Protein AF-A0A0S4XNT8-F1 (afdb_monomer)

Solvent-accessible surface area (backbone atoms only — not comparable to full-atom values): 10698 Å² total; per-residue (Å²): 135,83,84,87,85,89,61,72,74,62,52,56,54,52,54,50,51,50,54,54,50,51,53,53,50,50,53,52,51,53,55,51,55,56,56,61,64,73,70,76,68,80,82,77,82,66,73,77,45,73,42,77,29,40,36,32,40,35,33,87,90,45,80,51,76,37,48,25,38,48,33,36,41,93,71,34,41,34,40,37,33,39,55,99,90,38,78,78,38,40,38,40,40,43,92,66,34,37,36,43,76,90,47,79,67,34,42,30,50,61,45,27,41,72,66,69,38,74,86,48,62,56,58,44,71,58,21,56,79,65,74,43,72,50,82,93,43,54,61,61,44,79,54,99,58,43,35,36,28,60,47,72,56,88,55,101,82,51,97,57,48,43,36,45,35,41,35,46,81,84,27,35,41,40,38,28,67,75,68,54,33,38,40,37,38,31,83,121

Sequence (188 aa):
MGPFDLNGRNYNNFVLKIYLKEAKMIRRSISLLFFLFFISGCAIKDIKEQKSKFIVIKTPEIKFADMGFVSTFDDKLNIQIYSSGEAVLSIDIYKDKICTSTFKCMDKQSFNKKIFHQNYPADTLENIFLAKPIFGGTNITKTKDGFTQEIIFSNTYTMHNRISYTVSNDDIIFNHETNNILIKVQNR

pLDDT: mean 86.01, std 15.13, range [39.22, 98.5]

Structure (mmCIF, N/CA/C/O backbone):
data_AF-A0A0S4XNT8-F1
#
_entry.id   AF-A0A0S4XNT8-F1
#
loop_
_atom_site.group_PDB
_atom_site.id
_atom_site.type_symbol
_atom_site.label_atom_id
_atom_site.label_alt_id
_atom_site.label_comp_id
_atom_site.label_asym_id
_atom_site.label_entity_id
_atom_site.label_seq_id
_atom_site.pdbx_PDB_ins_code
_atom_site.Cartn_x
_atom_site.Cartn_y
_atom_site.Cartn_z
_atom_site.occupancy
_atom_site.B_iso_or_equiv
_atom_site.auth_seq_id
_atom_site.auth_comp_id
_atom_site.auth_asym_id
_atom_site.auth_atom_id
_atom_site.pdbx_PDB_model_num
ATOM 1 N N . MET A 1 1 ? -45.686 8.877 94.588 1.00 39.22 1 MET A N 1
ATOM 2 C CA . MET A 1 1 ? -46.210 8.979 93.207 1.00 39.22 1 MET A CA 1
ATOM 3 C C . MET A 1 1 ? -45.108 9.587 92.352 1.00 39.22 1 MET A C 1
ATOM 5 O O . MET A 1 1 ? -44.512 10.556 92.799 1.00 39.22 1 MET A O 1
ATOM 9 N N . GLY A 1 2 ? -44.740 8.909 91.263 1.00 48.25 2 GLY A N 1
ATOM 10 C CA . GLY A 1 2 ? -43.401 8.945 90.660 1.00 48.25 2 GLY A CA 1
ATOM 11 C C . GLY A 1 2 ? -43.018 10.197 89.858 1.00 48.25 2 GLY A C 1
ATOM 12 O O . GLY A 1 2 ? -43.849 11.081 89.646 1.00 48.25 2 GLY A O 1
ATOM 13 N N . PRO A 1 3 ? -41.748 10.268 89.415 1.00 49.78 3 PRO A N 1
ATOM 14 C CA . PRO A 1 3 ? -41.241 11.392 88.648 1.00 49.78 3 PRO A CA 1
ATOM 15 C C . PRO A 1 3 ? -41.754 11.333 87.204 1.00 49.78 3 PRO A C 1
ATOM 17 O O . PRO A 1 3 ? -41.793 10.275 86.578 1.00 49.78 3 PRO A O 1
ATOM 20 N N . PHE A 1 4 ? -42.153 12.494 86.689 1.00 47.31 4 PHE A N 1
ATOM 21 C CA . PHE A 1 4 ? -42.522 12.702 85.293 1.00 47.31 4 PHE A CA 1
ATOM 22 C C . PHE A 1 4 ? -41.283 12.553 84.397 1.00 47.31 4 PHE A C 1
ATOM 24 O O . PHE A 1 4 ? -40.374 13.380 84.443 1.00 47.31 4 PHE A O 1
ATOM 31 N N . ASP A 1 5 ? -41.268 11.510 83.567 1.00 50.81 5 ASP A N 1
ATOM 32 C CA . ASP A 1 5 ? -40.283 11.307 82.505 1.00 50.81 5 ASP A CA 1
ATOM 33 C C . ASP A 1 5 ? -40.731 12.049 81.231 1.00 50.81 5 ASP A C 1
ATOM 35 O O . ASP A 1 5 ? -41.682 11.659 80.547 1.00 50.81 5 ASP A O 1
ATOM 39 N N . LEU A 1 6 ? -40.060 13.164 80.932 1.00 53.19 6 LEU A N 1
ATOM 40 C CA . LEU A 1 6 ? -40.260 13.975 79.728 1.00 53.19 6 LEU A CA 1
ATOM 41 C C . LEU A 1 6 ? -38.992 14.015 78.859 1.00 53.19 6 LEU A C 1
ATOM 43 O O . LEU A 1 6 ? -38.637 15.082 78.366 1.00 53.19 6 LEU A O 1
ATOM 47 N N . ASN A 1 7 ? -38.295 12.888 78.646 1.00 55.28 7 ASN A N 1
ATOM 48 C CA . ASN A 1 7 ? -37.066 12.903 77.828 1.00 55.28 7 ASN A CA 1
ATOM 49 C C . ASN A 1 7 ? -37.037 11.954 76.610 1.00 55.28 7 ASN A C 1
ATOM 51 O O . ASN A 1 7 ? -36.249 12.159 75.687 1.00 55.28 7 ASN A O 1
ATOM 55 N N . GLY A 1 8 ? -37.940 10.972 76.512 1.00 50.47 8 GLY A N 1
ATOM 56 C CA . GLY A 1 8 ? -37.894 9.962 75.436 1.00 50.47 8 GLY A CA 1
ATOM 57 C C . GLY A 1 8 ? -38.321 10.433 74.032 1.00 50.47 8 GLY A C 1
ATOM 58 O O . GLY A 1 8 ? -37.815 9.943 73.023 1.00 50.47 8 GLY A O 1
ATOM 59 N N . ARG A 1 9 ? -39.237 11.409 73.920 1.00 51.00 9 ARG A N 1
ATOM 60 C CA . ARG A 1 9 ? -39.789 11.837 72.611 1.00 51.00 9 ARG A CA 1
ATOM 61 C C . ARG A 1 9 ? -38.845 12.723 71.791 1.00 51.00 9 ARG A C 1
ATOM 63 O O . ARG A 1 9 ? -38.922 12.723 70.564 1.00 51.00 9 ARG A O 1
ATOM 70 N N . ASN A 1 10 ? -37.962 13.470 72.451 1.00 54.88 10 ASN A N 1
ATOM 71 C CA . ASN A 1 10 ? -37.062 14.417 71.786 1.00 54.88 10 ASN A CA 1
ATOM 72 C C . ASN A 1 10 ? -35.812 13.713 71.226 1.00 54.88 10 ASN A C 1
ATOM 74 O O . ASN A 1 10 ? -35.346 14.037 70.134 1.00 54.88 10 ASN A O 1
ATOM 78 N N . TYR A 1 11 ? -35.340 12.673 71.924 1.00 58.56 11 TYR A N 1
ATOM 79 C CA . TYR A 1 11 ? -34.179 11.877 71.526 1.00 58.56 11 TYR A CA 1
ATOM 80 C C . TYR A 1 11 ? -34.425 11.106 70.219 1.00 58.56 11 TYR A C 1
ATOM 82 O O . TYR A 1 11 ? -33.636 11.196 69.279 1.00 58.56 11 TYR A O 1
ATOM 90 N N . ASN A 1 12 ? -35.580 10.442 70.099 1.00 61.41 12 ASN A N 1
ATOM 91 C CA . ASN A 1 12 ? -35.939 9.685 68.896 1.00 61.41 12 ASN A CA 1
ATOM 92 C C . ASN A 1 12 ? -36.077 10.581 67.657 1.00 61.41 12 ASN A C 1
ATOM 94 O O . ASN A 1 12 ? -35.622 10.209 66.581 1.00 61.41 12 ASN A O 1
ATOM 98 N N . ASN A 1 13 ? -36.628 11.791 67.799 1.00 63.66 13 ASN A N 1
ATOM 99 C CA . ASN A 1 13 ? -36.736 12.751 66.694 1.00 63.66 13 ASN A CA 1
ATOM 100 C C . ASN A 1 13 ? -35.374 13.309 66.250 1.00 63.66 13 ASN A C 1
ATOM 102 O O . ASN A 1 13 ? -35.177 13.593 65.067 1.00 63.66 13 ASN A O 1
ATOM 106 N N . PHE A 1 14 ? -34.432 13.469 67.180 1.00 66.94 14 PHE A N 1
ATOM 107 C CA . PHE A 1 14 ? -33.078 13.928 66.879 1.00 66.94 14 PHE A CA 1
ATOM 108 C C . PHE A 1 14 ? -32.275 12.858 66.125 1.00 66.94 14 PHE A C 1
ATOM 110 O O . PHE A 1 14 ? -31.711 13.143 65.067 1.00 66.94 14 PHE A O 1
ATOM 117 N N . VAL A 1 15 ? -32.311 11.611 66.604 1.00 67.88 15 VAL A N 1
ATOM 118 C CA . VAL A 1 15 ? -31.651 10.465 65.956 1.00 67.88 15 VAL A CA 1
ATOM 119 C C . VAL A 1 15 ? -32.247 10.192 64.569 1.00 67.88 15 VAL A C 1
ATOM 121 O O . VAL A 1 15 ? -31.501 10.008 63.605 1.00 67.88 15 VAL A O 1
ATOM 124 N N . LEU A 1 16 ? -33.578 10.263 64.422 1.00 65.88 16 LEU A N 1
ATOM 125 C CA . LEU A 1 16 ? -34.252 10.088 63.129 1.00 65.88 16 LEU A CA 1
ATOM 126 C C . LEU A 1 16 ? -33.850 11.178 62.118 1.00 65.88 16 LEU A C 1
ATOM 128 O O . LEU A 1 16 ? -33.634 10.889 60.941 1.00 65.88 16 LEU A O 1
ATOM 132 N N . LYS A 1 17 ? -33.699 12.434 62.567 1.00 67.56 17 LYS A N 1
ATOM 133 C CA . LYS A 1 17 ? -33.229 13.543 61.719 1.00 67.56 17 LYS A CA 1
ATOM 134 C C . LYS A 1 17 ? -31.785 13.357 61.254 1.00 67.56 17 LYS A C 1
ATOM 136 O O . LYS A 1 17 ? -31.490 13.717 60.115 1.00 67.56 17 LYS A O 1
ATOM 141 N N . ILE A 1 18 ? -30.905 12.799 62.089 1.00 65.38 18 ILE A N 1
ATOM 142 C CA . ILE A 1 18 ? -29.517 12.484 61.710 1.00 65.38 18 ILE A CA 1
ATOM 143 C C . ILE A 1 18 ? -29.501 11.383 60.643 1.00 65.38 18 ILE A C 1
ATOM 145 O O . ILE A 1 18 ? -28.946 11.602 59.567 1.00 65.38 18 ILE A O 1
ATOM 149 N N . TYR A 1 19 ? -30.212 10.273 60.871 1.00 66.00 19 TYR A N 1
ATOM 150 C CA . TYR A 1 19 ? -30.323 9.171 59.904 1.00 66.00 19 TYR A CA 1
ATOM 151 C C . TYR A 1 19 ? -30.877 9.626 58.545 1.00 66.00 19 TYR A C 1
ATOM 153 O O . TYR A 1 19 ? -30.334 9.284 57.494 1.00 66.00 19 TYR A O 1
ATOM 161 N N . LEU A 1 20 ? -31.925 10.458 58.543 1.00 66.19 20 LEU A N 1
ATOM 162 C CA . LEU A 1 20 ? -32.494 11.014 57.3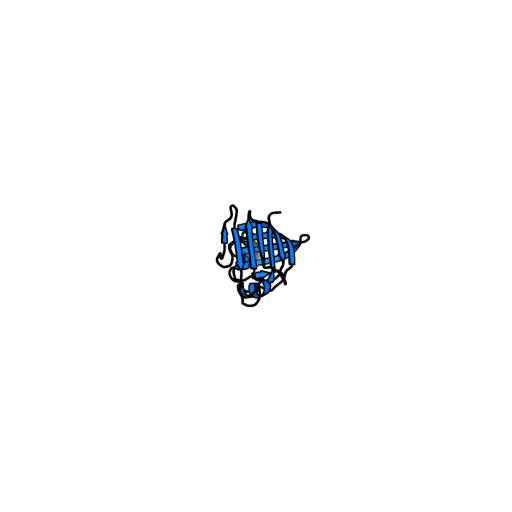11 1.00 66.19 20 LEU A CA 1
ATOM 163 C C . LEU A 1 20 ? -31.527 11.970 56.593 1.00 66.19 20 LEU A C 1
ATOM 165 O O . LEU A 1 20 ? -31.533 12.037 55.361 1.00 66.19 20 LEU A O 1
ATOM 169 N N . LYS A 1 21 ? -30.688 12.710 57.331 1.00 68.75 21 LYS A N 1
ATOM 170 C CA . LYS A 1 21 ? -29.692 13.631 56.764 1.00 68.75 21 LYS A CA 1
ATOM 171 C C . LYS A 1 21 ? -28.539 12.870 56.109 1.00 68.75 21 LYS A C 1
ATOM 173 O O . LYS A 1 21 ? -28.150 13.234 54.999 1.00 68.75 21 LYS A O 1
ATOM 178 N N . GLU A 1 22 ? -28.055 11.800 56.737 1.00 66.38 22 GLU A N 1
ATOM 179 C CA . GLU A 1 22 ? -27.019 10.931 56.165 1.00 66.38 22 GLU A CA 1
ATOM 180 C C . GLU A 1 22 ? -27.536 10.156 54.952 1.00 66.38 22 GLU A C 1
ATOM 182 O O . GLU A 1 22 ? -26.911 10.201 53.895 1.00 66.38 22 GLU A O 1
ATOM 187 N N . ALA A 1 23 ? -28.742 9.580 55.019 1.00 66.81 23 ALA A N 1
ATOM 188 C CA . ALA A 1 23 ? -29.370 8.915 53.874 1.00 66.81 23 ALA A CA 1
ATOM 189 C C . ALA A 1 23 ? -29.582 9.869 52.680 1.00 66.81 23 ALA A C 1
ATOM 191 O O . ALA A 1 23 ? -29.397 9.490 51.521 1.00 66.81 23 ALA A O 1
ATOM 192 N N . LYS A 1 24 ? -29.921 11.140 52.940 1.00 70.19 24 LYS A N 1
ATOM 193 C CA . LYS A 1 24 ? -30.058 12.179 51.904 1.00 70.19 24 LYS A CA 1
ATOM 194 C C . LYS A 1 24 ? -28.704 12.601 51.317 1.00 70.19 24 LYS A C 1
ATOM 196 O O . LYS A 1 24 ? -28.638 12.914 50.127 1.00 70.19 24 LYS A O 1
ATOM 201 N N . MET A 1 25 ? -27.637 12.595 52.120 1.00 69.75 25 MET A N 1
ATOM 202 C CA . MET A 1 25 ? -26.264 12.871 51.678 1.00 69.75 25 MET A CA 1
ATOM 203 C C . MET A 1 25 ? -25.697 11.711 50.841 1.00 69.75 25 MET A C 1
ATOM 205 O O . MET A 1 25 ? -25.114 11.943 49.782 1.00 69.75 25 MET A O 1
ATOM 209 N N . ILE A 1 26 ? -25.965 10.468 51.247 1.00 72.50 26 ILE A N 1
ATOM 210 C CA . ILE A 1 26 ? -25.603 9.247 50.516 1.00 72.50 26 ILE A CA 1
ATOM 211 C C . ILE A 1 26 ? -26.366 9.173 49.187 1.00 72.50 26 ILE A C 1
ATOM 213 O O . ILE A 1 26 ? -25.754 8.960 48.146 1.00 72.50 26 ILE A O 1
ATOM 217 N N . ARG A 1 27 ? -27.676 9.468 49.167 1.00 72.69 27 ARG A N 1
ATOM 218 C CA . ARG A 1 27 ? -28.477 9.532 47.927 1.00 72.69 27 ARG A CA 1
ATOM 219 C C . ARG A 1 27 ? -27.956 10.580 46.938 1.00 72.69 27 ARG A C 1
ATOM 221 O O . ARG A 1 27 ? -27.944 10.329 45.735 1.00 72.69 27 ARG A O 1
ATOM 228 N N . ARG A 1 28 ? -27.510 11.745 47.427 1.00 71.06 28 ARG A N 1
ATOM 229 C CA . ARG A 1 28 ? -26.861 12.775 46.594 1.00 71.06 28 ARG A CA 1
ATOM 230 C C . ARG A 1 28 ? -25.517 12.297 46.044 1.00 71.06 28 ARG A C 1
ATOM 232 O O . ARG A 1 28 ? -25.250 12.505 44.867 1.00 71.06 28 ARG A O 1
ATOM 239 N N . SER A 1 29 ? -24.724 11.613 46.865 1.00 69.88 29 SER A N 1
ATOM 240 C CA . SER A 1 29 ? -23.411 11.084 46.478 1.00 69.88 29 SER A CA 1
ATOM 241 C C . SER A 1 29 ? -23.522 9.956 45.443 1.00 69.88 29 SER A C 1
ATOM 243 O O . SER A 1 29 ? -22.794 9.963 44.458 1.00 69.88 29 SER A O 1
ATOM 245 N N . ILE A 1 30 ? -24.496 9.049 45.591 1.00 76.44 30 ILE A N 1
ATOM 246 C CA . ILE A 1 30 ? -24.798 7.990 44.610 1.00 76.44 30 ILE A CA 1
ATOM 247 C C . ILE A 1 30 ? -25.283 8.595 43.285 1.00 76.44 30 ILE A C 1
ATOM 249 O O . ILE A 1 30 ? -24.854 8.162 42.220 1.00 76.44 30 ILE A O 1
ATOM 253 N N . SER A 1 31 ? -26.126 9.632 43.335 1.00 74.19 31 SER A N 1
ATOM 254 C CA . SER A 1 31 ? -26.593 10.333 42.130 1.00 74.19 31 SER A CA 1
ATOM 255 C C . SER A 1 31 ? -25.456 11.036 41.377 1.00 74.19 31 SER A C 1
ATOM 257 O O . SER A 1 31 ? -25.475 11.061 40.150 1.00 74.19 31 SER A O 1
ATOM 259 N N . LEU A 1 32 ? -24.475 11.593 42.093 1.00 77.31 32 LEU A N 1
ATOM 260 C CA . LEU A 1 32 ? -23.275 12.208 41.512 1.00 77.31 32 LEU A CA 1
ATOM 261 C C . LEU A 1 32 ? -22.338 11.159 40.895 1.00 77.31 32 LEU A C 1
ATOM 263 O O . LEU A 1 32 ? -21.826 11.367 39.797 1.00 77.31 32 LEU A O 1
ATOM 267 N N . LEU A 1 33 ? -22.164 10.015 41.561 1.00 76.88 33 LEU A N 1
ATOM 268 C CA . LEU A 1 33 ? -21.347 8.905 41.064 1.00 76.88 33 LEU A CA 1
ATOM 269 C C . LEU A 1 33 ? -21.944 8.281 39.791 1.00 76.88 33 LEU A C 1
ATOM 271 O O . LEU A 1 33 ? -21.216 7.963 38.855 1.00 76.88 33 LEU A O 1
ATOM 275 N N . PHE A 1 34 ? -23.274 8.166 39.729 1.00 76.00 34 PHE A N 1
ATOM 276 C CA . PHE A 1 34 ? -23.988 7.679 38.549 1.00 76.00 34 PHE A CA 1
ATOM 277 C C . PHE A 1 34 ? -23.849 8.648 37.363 1.00 76.00 34 PHE A C 1
ATOM 279 O O . PHE A 1 34 ? -23.676 8.207 36.234 1.00 76.00 34 PHE A O 1
ATOM 286 N N . PHE A 1 35 ? -23.836 9.964 37.612 1.00 75.75 35 PHE A N 1
ATOM 287 C CA . PHE A 1 35 ? -23.643 10.982 36.570 1.00 75.75 35 PHE A CA 1
ATOM 288 C C . PHE A 1 35 ? -22.221 10.972 35.981 1.00 75.75 35 PHE A C 1
ATOM 290 O O . PHE A 1 35 ? -22.051 11.138 34.776 1.00 75.75 35 PHE A O 1
ATOM 297 N N . LEU A 1 36 ? -21.201 10.709 36.806 1.00 75.06 36 LEU A N 1
ATOM 298 C CA . LEU A 1 36 ? -19.806 10.575 36.363 1.00 75.06 36 LEU A CA 1
ATOM 299 C C . LEU A 1 36 ? -19.573 9.343 35.472 1.00 75.06 36 LEU A C 1
ATOM 301 O O . LEU A 1 36 ? -18.681 9.365 34.627 1.00 75.06 36 LEU A O 1
ATOM 305 N N . PHE A 1 37 ? -20.389 8.294 35.612 1.00 70.56 37 PHE A N 1
ATOM 306 C CA . PHE A 1 37 ? -20.280 7.086 34.789 1.00 70.56 37 PHE A CA 1
ATOM 307 C C . PHE A 1 37 ? -20.755 7.296 33.340 1.00 70.56 37 PHE A C 1
ATOM 309 O O . PHE A 1 37 ? -20.329 6.568 32.451 1.00 70.56 37 PHE A O 1
ATOM 316 N N . PHE A 1 38 ? -21.585 8.310 33.068 1.00 68.06 38 PHE A N 1
ATOM 317 C CA . PHE A 1 38 ? -22.084 8.586 31.711 1.00 68.06 38 PHE A CA 1
ATOM 318 C C . PHE A 1 38 ? -21.106 9.354 30.816 1.00 68.06 38 PHE A C 1
ATOM 320 O O . PHE A 1 38 ? -21.378 9.511 29.628 1.00 68.06 38 PHE A O 1
ATOM 327 N N . ILE A 1 39 ? -19.979 9.837 31.349 1.00 70.69 39 ILE A N 1
ATOM 328 C CA . ILE A 1 39 ? -19.029 10.674 30.594 1.00 70.69 39 ILE A CA 1
ATOM 329 C C . ILE A 1 39 ? -17.846 9.867 30.027 1.00 70.69 39 ILE A C 1
ATOM 331 O O . ILE A 1 39 ? -16.971 10.429 29.372 1.00 70.69 39 ILE A O 1
ATOM 335 N N . SER A 1 40 ? -17.803 8.544 30.219 1.00 69.44 40 SER A N 1
ATOM 336 C CA . SER A 1 40 ? -16.812 7.663 29.584 1.00 69.44 40 SER A CA 1
ATOM 337 C C . SER A 1 40 ? -17.193 7.344 28.130 1.00 69.44 40 SER A C 1
ATOM 339 O O . SER A 1 40 ? -17.444 6.202 27.754 1.00 69.44 40 SER A O 1
ATOM 341 N N . GLY A 1 41 ? -17.248 8.372 27.282 1.00 72.06 41 GLY A N 1
ATOM 342 C CA . GLY A 1 41 ? -17.374 8.186 25.837 1.00 72.06 41 GLY A CA 1
ATOM 343 C C . GLY A 1 41 ? -16.087 7.611 25.235 1.00 72.06 41 GLY A C 1
ATOM 344 O O . GLY A 1 41 ? -14.987 8.052 25.570 1.00 72.06 41 GLY A O 1
ATOM 345 N N . CYS A 1 42 ? -16.206 6.643 24.322 1.00 70.25 42 CYS A N 1
ATOM 346 C CA . CYS A 1 42 ? -15.092 6.248 23.459 1.00 70.25 42 CYS A CA 1
ATOM 347 C C . CYS A 1 42 ? -14.725 7.420 22.541 1.00 70.25 42 CYS A C 1
ATOM 349 O O . CYS A 1 42 ? -15.575 7.921 21.806 1.00 70.25 42 CYS A O 1
ATOM 351 N N . ALA A 1 43 ? -13.456 7.830 22.553 1.00 73.81 43 ALA A N 1
ATOM 352 C CA . ALA A 1 43 ? -12.932 8.765 21.567 1.00 73.81 43 ALA A CA 1
ATOM 353 C C . ALA A 1 43 ? -13.011 8.123 20.172 1.00 73.81 43 ALA A C 1
ATOM 355 O O . ALA A 1 43 ? -12.391 7.086 19.919 1.00 73.81 43 ALA A O 1
ATOM 356 N N . ILE A 1 44 ? -13.805 8.720 19.286 1.00 69.81 44 ILE A N 1
ATOM 357 C CA . ILE A 1 44 ? -13.880 8.327 17.878 1.00 69.81 44 ILE A CA 1
ATOM 358 C C . ILE A 1 44 ? -12.593 8.822 17.210 1.00 69.81 44 ILE A C 1
ATOM 360 O O . ILE A 1 44 ? -12.179 9.955 17.433 1.00 69.81 44 ILE A O 1
ATOM 364 N N . LYS A 1 45 ? -11.923 7.962 16.433 1.00 76.00 45 LYS A N 1
ATOM 365 C CA . LYS A 1 45 ? -10.769 8.385 15.632 1.00 76.00 45 LYS A CA 1
ATOM 366 C C . LYS A 1 45 ? -11.253 9.179 14.426 1.00 76.00 45 LYS A C 1
ATOM 368 O O . LYS A 1 45 ? -12.054 8.661 13.648 1.00 76.00 45 LYS A O 1
ATOM 373 N N . ASP A 1 46 ? -10.717 10.380 14.255 1.00 83.31 46 ASP A N 1
ATOM 374 C CA . ASP A 1 46 ? -11.089 11.256 13.151 1.00 83.31 46 ASP A CA 1
ATOM 375 C C . ASP A 1 46 ? -10.539 10.733 11.816 1.00 83.31 46 ASP A C 1
ATOM 377 O O . ASP A 1 46 ? -9.350 10.433 11.664 1.00 83.31 46 ASP A O 1
ATOM 381 N N . ILE A 1 47 ? -11.436 10.600 10.838 1.00 90.38 47 ILE A N 1
ATOM 382 C CA . ILE A 1 47 ? -11.099 10.254 9.456 1.00 90.38 47 ILE A CA 1
ATOM 383 C C . ILE A 1 47 ? -10.684 11.543 8.751 1.00 90.38 47 ILE A C 1
ATOM 385 O O . ILE A 1 47 ? -11.468 12.487 8.673 1.00 90.38 47 ILE A O 1
ATOM 389 N N . LYS A 1 48 ? -9.468 11.577 8.202 1.00 93.19 48 LYS A N 1
ATOM 390 C CA . LYS A 1 48 ? -8.979 12.719 7.416 1.00 93.19 48 LYS A CA 1
ATOM 391 C C . LYS A 1 48 ? -9.554 12.730 6.010 1.00 93.19 48 LYS A C 1
ATOM 393 O O . LYS A 1 48 ? -9.908 13.776 5.482 1.00 93.19 48 LYS A O 1
ATOM 398 N N . GLU A 1 49 ? -9.606 11.558 5.395 1.00 94.25 49 GLU A N 1
ATOM 399 C CA . GLU A 1 49 ? -10.048 11.387 4.019 1.00 94.25 49 GLU A CA 1
ATOM 400 C C . GLU A 1 49 ? -10.614 9.982 3.848 1.00 94.25 49 GLU A C 1
ATOM 402 O O . GLU A 1 49 ? -10.080 9.029 4.412 1.00 94.25 49 GLU A O 1
ATOM 407 N N . GLN A 1 50 ? -11.674 9.848 3.056 1.00 95.25 50 GLN A N 1
ATOM 408 C CA . GLN A 1 50 ? -12.235 8.558 2.681 1.00 95.25 50 G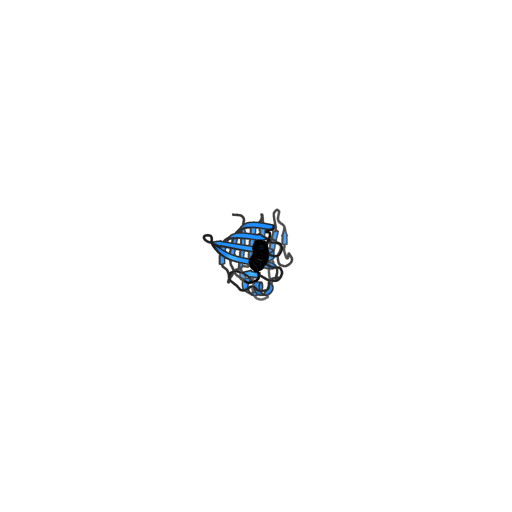LN A CA 1
ATOM 409 C C . GLN A 1 50 ? -12.722 8.611 1.239 1.00 95.25 50 GLN A C 1
ATOM 411 O O . GLN A 1 50 ? -13.506 9.484 0.870 1.00 95.25 50 GLN A O 1
ATOM 416 N N . LYS A 1 51 ? -12.276 7.650 0.428 1.00 95.69 51 LYS A N 1
ATOM 417 C CA . LYS A 1 51 ? -12.673 7.517 -0.977 1.00 95.69 51 LYS A CA 1
ATOM 418 C C . LYS A 1 51 ? -13.263 6.140 -1.226 1.00 95.69 51 LYS A C 1
ATOM 420 O O . LYS A 1 51 ? -12.640 5.138 -0.881 1.00 95.69 51 LYS A O 1
ATOM 425 N N . SER A 1 52 ? -14.441 6.097 -1.847 1.00 96.69 52 SER A N 1
ATOM 426 C CA . SER A 1 52 ? -14.971 4.855 -2.411 1.00 96.69 52 SER A CA 1
ATOM 427 C C . SER A 1 52 ? -14.233 4.541 -3.711 1.00 96.69 52 SER A C 1
ATOM 429 O O . SER A 1 52 ? -14.027 5.436 -4.531 1.00 96.69 52 SER A O 1
ATOM 431 N N . LYS A 1 53 ? -13.783 3.298 -3.870 1.00 97.31 53 LYS A N 1
ATOM 432 C CA . LYS A 1 53 ? -12.981 2.845 -5.010 1.00 97.31 53 LYS A CA 1
ATOM 433 C C . LYS A 1 53 ? -13.390 1.432 -5.402 1.00 97.31 53 LYS A C 1
ATOM 435 O O . LYS A 1 53 ? -13.710 0.617 -4.539 1.00 97.31 53 LYS A O 1
ATOM 440 N N . PHE A 1 54 ? -13.296 1.118 -6.687 1.00 97.38 54 PHE A N 1
ATOM 441 C CA . PHE A 1 54 ? -13.250 -0.271 -7.131 1.00 97.38 54 PHE A CA 1
ATOM 442 C C . PHE A 1 54 ? -11.831 -0.802 -6.912 1.00 97.38 54 PHE A C 1
ATOM 444 O O . PHE A 1 54 ? -10.875 -0.253 -7.468 1.00 97.38 54 PHE A O 1
ATOM 451 N N . ILE A 1 55 ? -11.682 -1.833 -6.078 1.00 98.00 55 ILE A N 1
ATOM 452 C CA . ILE A 1 55 ? -10.380 -2.342 -5.641 1.00 98.00 55 ILE A CA 1
ATOM 453 C C . ILE A 1 55 ? -10.211 -3.785 -6.107 1.00 98.00 55 ILE A C 1
ATOM 455 O O . ILE A 1 55 ? -10.999 -4.667 -5.769 1.00 98.00 55 ILE A O 1
ATOM 459 N N . VAL A 1 56 ? -9.132 -4.038 -6.845 1.00 97.75 56 VAL A N 1
ATOM 460 C CA . VAL A 1 56 ? -8.674 -5.388 -7.181 1.00 97.75 56 VAL A CA 1
ATOM 461 C C . VAL A 1 56 ? -7.392 -5.653 -6.414 1.00 97.75 56 VAL A C 1
ATOM 463 O O . VAL A 1 56 ? -6.424 -4.921 -6.581 1.00 97.75 56 VAL A O 1
ATOM 466 N N . ILE A 1 57 ? -7.365 -6.712 -5.613 1.00 96.81 57 ILE A N 1
ATOM 467 C CA . ILE A 1 57 ? -6.144 -7.251 -5.011 1.00 96.81 57 ILE A CA 1
ATOM 468 C C . ILE A 1 57 ? -6.079 -8.711 -5.415 1.00 96.81 57 ILE A C 1
ATOM 470 O O . ILE A 1 57 ? -6.881 -9.524 -4.966 1.00 96.81 57 ILE A O 1
ATOM 474 N N . LYS A 1 58 ? -5.123 -9.046 -6.270 1.00 96.50 58 LYS A N 1
ATOM 475 C CA . LYS A 1 58 ? -4.816 -10.413 -6.666 1.00 96.50 58 LYS A CA 1
ATOM 476 C C . LYS A 1 58 ? -3.369 -10.680 -6.295 1.00 96.50 58 LYS A C 1
ATOM 478 O O . LYS A 1 58 ? -2.468 -10.100 -6.881 1.00 96.50 58 LYS A O 1
ATOM 483 N N . THR A 1 59 ? -3.168 -11.558 -5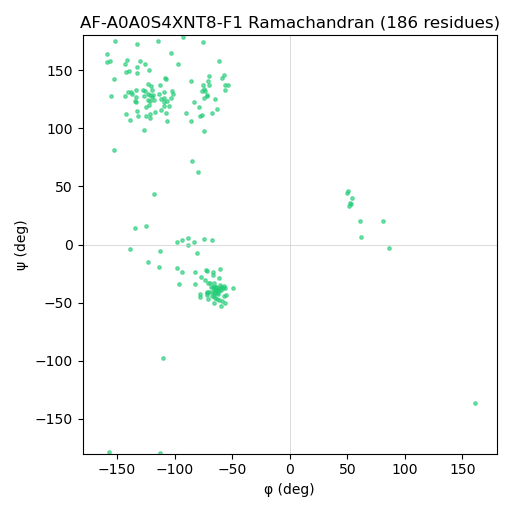.332 1.00 94.06 59 THR A N 1
ATOM 484 C CA . THR A 1 59 ? -1.887 -12.132 -4.921 1.00 94.06 59 THR A CA 1
ATOM 485 C C . THR A 1 59 ? -2.085 -13.650 -4.792 1.00 94.06 59 THR A C 1
ATOM 487 O O . THR A 1 59 ? -3.219 -14.141 -4.901 1.00 94.06 59 THR A O 1
ATOM 490 N N . PRO A 1 60 ? -1.020 -14.438 -4.568 1.00 90.94 60 PRO A N 1
ATOM 491 C CA . PRO A 1 60 ? -1.177 -15.857 -4.251 1.00 90.94 60 PRO A CA 1
ATOM 492 C C . PRO A 1 60 ? -2.062 -16.106 -3.016 1.00 90.94 60 PRO A C 1
ATOM 494 O O . PRO A 1 60 ? -2.855 -17.044 -3.013 1.00 90.94 60 PRO A O 1
ATOM 497 N N . GLU A 1 61 ? -1.971 -15.228 -2.015 1.00 90.94 61 GLU A N 1
ATOM 498 C CA . GLU A 1 61 ? -2.622 -15.363 -0.704 1.00 90.94 61 GLU A CA 1
ATOM 499 C C . GLU A 1 61 ? -3.997 -14.667 -0.614 1.00 90.94 61 GLU A C 1
ATOM 501 O O . GLU A 1 61 ? -4.809 -15.021 0.236 1.00 90.94 61 GLU A O 1
ATOM 506 N N . ILE A 1 62 ? -4.263 -13.653 -1.448 1.00 91.38 62 ILE A N 1
ATOM 507 C CA . ILE A 1 62 ? -5.441 -12.772 -1.360 1.00 91.38 62 ILE A CA 1
ATOM 508 C C . ILE A 1 62 ? -6.023 -12.544 -2.759 1.00 91.38 62 ILE A C 1
ATOM 510 O O . ILE A 1 62 ? -5.299 -12.154 -3.673 1.00 91.38 62 ILE A O 1
ATOM 514 N N . LYS A 1 63 ? -7.335 -12.733 -2.939 1.00 94.31 63 LYS A N 1
ATOM 515 C CA . LYS A 1 63 ? -8.022 -12.478 -4.217 1.00 94.31 63 LYS A CA 1
ATOM 516 C C . LYS A 1 63 ? -9.369 -11.799 -3.986 1.00 94.31 63 LYS A C 1
ATOM 518 O O . LYS A 1 63 ? -10.316 -12.454 -3.571 1.00 94.31 63 LYS A O 1
ATOM 523 N N . PHE A 1 64 ? -9.451 -10.511 -4.299 1.00 94.75 64 PHE A N 1
ATOM 524 C CA . PHE A 1 64 ? -10.672 -9.709 -4.235 1.00 94.75 64 PHE A CA 1
ATOM 525 C C . PHE A 1 64 ? -10.769 -8.769 -5.438 1.00 94.75 64 PHE A C 1
ATOM 527 O O . PHE A 1 64 ? -9.750 -8.324 -5.971 1.00 94.75 64 PHE A O 1
ATOM 534 N N . ALA A 1 65 ? -11.996 -8.480 -5.863 1.00 95.88 65 ALA A N 1
ATOM 535 C CA . ALA A 1 65 ? -12.313 -7.540 -6.932 1.00 95.88 65 ALA A CA 1
ATOM 536 C C . ALA A 1 65 ? -13.719 -6.980 -6.688 1.00 95.88 65 ALA A C 1
ATOM 538 O O . ALA A 1 65 ? -14.691 -7.488 -7.242 1.00 95.88 65 ALA A O 1
ATOM 539 N N . ASP A 1 66 ? -13.826 -5.988 -5.810 1.00 96.25 66 ASP A N 1
ATOM 540 C CA . ASP A 1 66 ? -15.116 -5.438 -5.385 1.00 96.25 66 ASP A CA 1
ATOM 541 C C . ASP A 1 66 ? -14.973 -3.961 -4.982 1.00 96.25 66 ASP A C 1
ATOM 543 O O . ASP A 1 66 ? -13.872 -3.394 -4.981 1.00 96.25 66 ASP A O 1
ATOM 547 N N . MET A 1 67 ? -16.094 -3.321 -4.664 1.00 96.06 67 MET A N 1
ATOM 548 C CA . MET A 1 67 ? -16.114 -1.966 -4.130 1.00 96.06 67 MET A CA 1
ATOM 549 C C . MET A 1 67 ? -15.566 -1.930 -2.702 1.00 96.06 67 MET A C 1
ATOM 551 O O . MET A 1 67 ? -15.762 -2.832 -1.886 1.00 96.06 67 MET A O 1
ATOM 555 N N . GLY A 1 68 ? -14.876 -0.844 -2.386 1.00 96.88 68 GLY A N 1
ATOM 556 C CA . GLY A 1 68 ? -14.266 -0.648 -1.088 1.00 96.88 68 GLY A CA 1
ATOM 557 C C . GLY A 1 68 ? -14.034 0.813 -0.756 1.00 96.88 68 GLY A C 1
ATOM 558 O O . GLY A 1 68 ? -14.353 1.713 -1.535 1.00 96.88 68 GLY A O 1
ATOM 559 N N . PHE A 1 69 ? -13.454 1.036 0.416 1.00 96.88 69 PHE A N 1
ATOM 560 C CA . PHE A 1 69 ? -13.038 2.344 0.889 1.00 96.88 69 PHE A CA 1
ATOM 561 C C . PHE A 1 69 ? -11.541 2.350 1.166 1.00 96.88 69 PHE A C 1
ATOM 563 O O . PHE A 1 69 ? -11.009 1.424 1.778 1.00 96.88 69 PHE A O 1
ATOM 570 N N . VAL A 1 70 ? -10.881 3.419 0.729 1.00 97.56 70 VAL A N 1
ATOM 571 C CA . VAL A 1 70 ? -9.530 3.783 1.158 1.00 97.56 70 VAL A CA 1
ATOM 572 C C . VAL A 1 70 ? -9.675 4.993 2.074 1.00 97.56 70 VAL A C 1
ATOM 574 O O . VAL A 1 70 ? -10.106 6.056 1.620 1.00 97.56 70 VAL A O 1
ATOM 577 N N . SER A 1 71 ? -9.359 4.813 3.355 1.00 97.31 71 SER A N 1
ATOM 578 C CA . SER A 1 71 ? -9.537 5.818 4.403 1.00 97.31 71 SER A CA 1
ATOM 579 C C . SER A 1 71 ? -8.214 6.144 5.087 1.00 97.31 71 SER A C 1
ATOM 581 O O . SER A 1 71 ? -7.517 5.255 5.575 1.00 97.31 71 SER A O 1
ATOM 583 N N . THR A 1 72 ? -7.890 7.428 5.178 1.00 96.69 72 THR A N 1
ATOM 584 C CA . THR A 1 72 ? -6.689 7.929 5.850 1.00 96.69 72 THR A CA 1
ATOM 585 C C . THR A 1 72 ? -7.060 8.469 7.227 1.00 96.69 72 THR A C 1
ATOM 587 O O . THR A 1 72 ? -7.961 9.296 7.362 1.00 96.69 72 THR A O 1
ATOM 590 N N . PHE A 1 73 ? -6.333 8.026 8.246 1.00 95.31 73 PHE A N 1
ATOM 591 C CA . PHE A 1 73 ? -6.399 8.512 9.623 1.00 95.31 73 PHE A CA 1
ATOM 592 C C . PHE A 1 73 ? -5.071 9.183 9.994 1.00 95.31 73 PHE A C 1
ATOM 594 O O . PHE A 1 73 ? -4.106 9.152 9.230 1.00 95.31 73 PHE A O 1
ATOM 601 N N . ASP A 1 74 ? -4.994 9.766 11.189 1.00 92.94 74 ASP A N 1
ATOM 602 C CA . ASP A 1 74 ? -3.741 10.323 11.710 1.00 92.94 74 ASP A CA 1
ATOM 603 C C . ASP A 1 74 ? -2.624 9.287 11.858 1.00 92.94 74 ASP A C 1
ATOM 605 O O . ASP A 1 74 ? -1.460 9.594 11.604 1.00 92.94 74 ASP A O 1
ATOM 609 N N . ASP A 1 75 ? -2.971 8.066 12.269 1.00 94.19 75 ASP A N 1
ATOM 610 C CA . ASP A 1 75 ? -2.008 7.032 12.646 1.00 94.19 75 ASP A CA 1
ATOM 611 C C . ASP A 1 75 ? -1.975 5.823 11.704 1.00 94.19 75 ASP A C 1
ATOM 613 O O . ASP A 1 75 ? -1.133 4.936 11.879 1.00 94.19 75 ASP A O 1
ATOM 617 N N . LYS A 1 76 ? -2.885 5.768 10.722 1.00 96.38 76 LYS A N 1
ATOM 618 C CA . LYS A 1 76 ? -2.999 4.633 9.804 1.00 96.38 76 LYS A CA 1
ATOM 619 C C . LYS A 1 76 ? -3.655 4.969 8.469 1.00 96.38 76 LYS A C 1
ATOM 621 O O . LYS A 1 76 ? -4.473 5.880 8.364 1.00 96.38 76 LYS A O 1
ATOM 626 N N . LEU A 1 77 ? -3.367 4.131 7.484 1.00 98.06 77 LEU A N 1
ATOM 627 C CA . LEU A 1 77 ? -4.147 3.978 6.261 1.00 98.06 77 LEU A CA 1
ATOM 628 C C . LEU A 1 77 ? -4.992 2.706 6.378 1.00 98.06 77 LEU A C 1
ATOM 630 O O . LEU A 1 77 ? -4.481 1.657 6.760 1.00 98.06 77 LEU A O 1
ATOM 634 N N . ASN A 1 78 ? -6.278 2.792 6.063 1.00 97.88 78 ASN A N 1
ATOM 635 C CA . ASN A 1 78 ? -7.211 1.676 6.123 1.00 97.88 78 ASN A CA 1
ATOM 636 C C . ASN A 1 78 ? -7.802 1.401 4.738 1.00 97.88 78 ASN A C 1
ATOM 638 O O . ASN A 1 78 ? -8.248 2.317 4.052 1.00 97.88 78 ASN A O 1
ATOM 642 N N . ILE A 1 79 ? -7.820 0.131 4.348 1.00 98.00 79 ILE A N 1
ATOM 643 C CA . ILE A 1 79 ? -8.441 -0.349 3.120 1.00 98.00 79 ILE A CA 1
ATOM 644 C C . ILE A 1 79 ? -9.480 -1.386 3.510 1.00 98.00 79 ILE A C 1
ATOM 646 O O . ILE A 1 79 ? -9.136 -2.412 4.095 1.00 98.00 79 ILE A O 1
ATOM 650 N N . GLN A 1 80 ? -10.738 -1.135 3.172 1.00 97.00 80 GLN A N 1
ATOM 651 C CA . GLN A 1 80 ? -11.824 -2.087 3.376 1.00 97.00 80 GLN A CA 1
ATOM 652 C C . GLN A 1 80 ? -12.448 -2.449 2.040 1.00 97.00 80 GLN A C 1
ATOM 654 O O . GLN A 1 80 ? -12.829 -1.560 1.288 1.00 97.00 80 GLN A O 1
ATOM 659 N N . ILE A 1 81 ? -12.576 -3.741 1.759 1.00 96.94 81 ILE A N 1
ATOM 660 C CA . ILE A 1 81 ? -13.311 -4.259 0.605 1.00 96.94 81 ILE A CA 1
ATOM 661 C C . ILE A 1 81 ? -14.584 -4.909 1.125 1.00 96.94 81 ILE A C 1
ATOM 663 O O . ILE A 1 81 ? -14.538 -5.713 2.062 1.00 96.94 81 ILE A O 1
ATOM 667 N N . TYR A 1 82 ? -15.704 -4.551 0.510 1.00 94.06 82 TYR A N 1
ATOM 668 C CA . TYR A 1 82 ? -17.022 -5.042 0.871 1.00 94.06 82 TYR A CA 1
ATOM 669 C C . TYR A 1 82 ? -17.530 -5.991 -0.199 1.00 94.06 82 TYR A C 1
ATOM 671 O O . TYR A 1 82 ? -17.318 -5.751 -1.380 1.00 94.06 82 TYR A O 1
ATOM 679 N N . SER A 1 83 ? -18.237 -7.037 0.213 1.00 91.06 83 SER A N 1
ATOM 680 C CA . SER A 1 83 ? -19.014 -7.869 -0.697 1.00 91.06 83 SER A CA 1
ATOM 681 C C . SER A 1 83 ? -20.352 -8.191 -0.054 1.00 91.06 83 SER A C 1
ATOM 683 O O . SER A 1 83 ? -20.412 -8.553 1.118 1.00 91.06 83 SER A O 1
ATOM 685 N N . SER A 1 84 ? -21.442 -8.001 -0.799 1.00 88.12 84 SER A N 1
ATOM 686 C CA . SER A 1 84 ? -22.817 -8.196 -0.302 1.00 88.12 84 SER A CA 1
ATOM 687 C C . SER A 1 84 ? -23.131 -7.460 1.017 1.00 88.12 84 SER A C 1
ATOM 689 O O . SER A 1 84 ? -23.910 -7.941 1.832 1.00 88.12 84 SER A O 1
ATOM 691 N N . GLY A 1 85 ? -22.529 -6.283 1.229 1.00 85.38 85 GLY A N 1
ATOM 692 C CA . GLY A 1 85 ? -22.740 -5.456 2.425 1.00 85.38 85 GLY A CA 1
ATOM 693 C C . GLY A 1 85 ? -21.850 -5.796 3.627 1.00 85.38 85 GLY A C 1
ATOM 694 O O . GLY A 1 85 ? -21.883 -5.066 4.614 1.00 85.38 85 GLY A O 1
ATOM 695 N N . GLU A 1 86 ? -21.013 -6.831 3.543 1.00 89.19 86 GLU A N 1
ATOM 696 C CA . GLU A 1 86 ? -20.085 -7.221 4.610 1.00 89.19 86 GLU A CA 1
ATOM 697 C C . GLU A 1 86 ? -18.634 -6.891 4.248 1.00 89.19 86 GLU A C 1
ATOM 699 O O . GLU A 1 86 ? -18.219 -7.035 3.097 1.00 89.19 86 GLU A O 1
ATOM 704 N N . ALA A 1 87 ? -17.840 -6.463 5.235 1.00 92.44 87 ALA A N 1
ATOM 705 C CA . ALA A 1 87 ? -16.411 -6.218 5.055 1.00 92.44 87 ALA A CA 1
ATOM 706 C C . ALA A 1 87 ? -15.654 -7.556 4.964 1.00 92.44 87 ALA A C 1
ATOM 708 O O . ALA A 1 87 ? -15.321 -8.168 5.979 1.00 92.44 87 ALA A O 1
ATOM 709 N N . VAL A 1 88 ? -15.369 -8.003 3.740 1.00 94.31 88 VAL A N 1
ATOM 710 C CA . VAL A 1 88 ? -14.689 -9.283 3.467 1.00 94.31 88 VAL A CA 1
ATOM 711 C C . VAL A 1 88 ? -13.169 -9.189 3.597 1.00 94.31 88 VAL A C 1
ATOM 713 O O . VAL A 1 88 ? -12.499 -10.183 3.880 1.00 94.31 88 VAL A O 1
ATOM 716 N N . LEU A 1 89 ? -12.611 -7.987 3.442 1.00 95.69 89 LEU A N 1
ATOM 717 C CA . LEU A 1 89 ? -11.202 -7.707 3.690 1.00 95.69 89 LEU A CA 1
ATOM 718 C C . LEU A 1 89 ? -11.059 -6.351 4.372 1.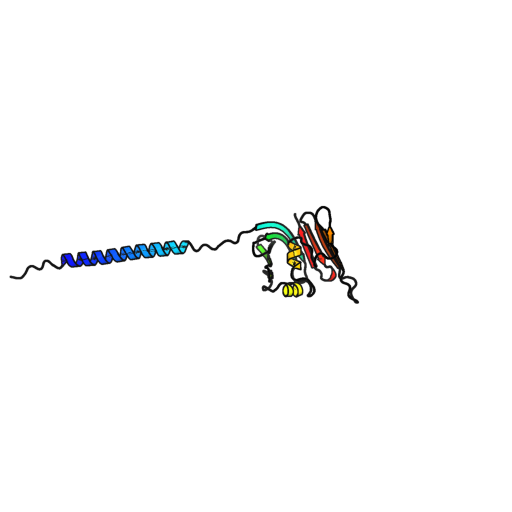00 95.69 89 LEU A C 1
ATOM 720 O O . LEU A 1 89 ? -11.591 -5.355 3.896 1.00 95.69 89 LEU A O 1
ATOM 724 N N . SER A 1 90 ? -10.283 -6.310 5.450 1.00 96.75 90 SER A N 1
ATOM 725 C CA . SER A 1 90 ? -9.805 -5.071 6.058 1.00 96.75 90 SER A CA 1
ATOM 726 C C . SER A 1 90 ? -8.288 -5.133 6.156 1.00 96.75 90 SER A C 1
ATOM 728 O O . SER A 1 90 ? -7.753 -6.151 6.594 1.00 96.75 90 SER A O 1
ATOM 730 N N . ILE A 1 91 ? -7.601 -4.076 5.731 1.00 97.75 91 ILE A N 1
ATOM 731 C CA . ILE A 1 91 ? -6.155 -3.894 5.851 1.00 97.75 91 ILE A CA 1
ATOM 732 C C . ILE A 1 91 ? -5.918 -2.567 6.566 1.00 97.75 91 ILE A C 1
ATOM 734 O O . ILE A 1 91 ? -6.268 -1.512 6.049 1.00 97.75 91 ILE A O 1
ATOM 738 N N . ASP A 1 92 ? -5.287 -2.618 7.732 1.00 98.06 92 ASP A N 1
ATOM 739 C CA . ASP A 1 92 ? -4.775 -1.458 8.452 1.00 98.06 92 ASP A CA 1
ATOM 740 C C . ASP A 1 92 ? -3.254 -1.398 8.304 1.00 98.06 92 ASP A C 1
ATOM 742 O O . ASP A 1 92 ? -2.537 -2.304 8.733 1.00 98.06 92 ASP A O 1
ATOM 746 N N . ILE A 1 93 ? -2.757 -0.313 7.720 1.00 98.25 93 ILE A N 1
ATOM 747 C CA . ILE A 1 93 ? -1.336 -0.028 7.539 1.00 98.25 93 ILE A CA 1
ATOM 748 C C . ILE A 1 93 ? -0.952 1.066 8.534 1.00 98.25 93 ILE A C 1
ATOM 750 O O . ILE A 1 93 ? -1.309 2.231 8.369 1.00 98.25 93 ILE A O 1
ATOM 754 N N . TYR A 1 94 ? -0.228 0.675 9.579 1.00 97.69 94 TYR A N 1
ATOM 755 C CA . TYR A 1 94 ? 0.368 1.580 10.560 1.00 97.69 94 TYR A CA 1
ATOM 756 C C . TYR A 1 94 ? 1.804 1.929 10.155 1.00 97.69 94 TYR A C 1
ATOM 758 O O . TYR A 1 94 ? 2.338 1.416 9.171 1.00 97.69 94 TYR A O 1
ATOM 766 N N . LYS A 1 95 ? 2.478 2.769 10.947 1.00 96.50 95 LYS A N 1
ATOM 767 C CA . LYS A 1 95 ? 3.884 3.138 10.717 1.00 96.50 95 LYS A CA 1
ATOM 768 C C . LYS A 1 95 ? 4.818 1.921 10.623 1.00 96.50 95 LYS A C 1
ATOM 770 O O . LYS A 1 95 ? 5.671 1.885 9.740 1.00 96.50 95 LYS A O 1
ATOM 775 N N . ASP A 1 96 ? 4.648 0.943 11.505 1.00 96.50 96 ASP A N 1
ATOM 776 C CA . ASP A 1 96 ? 5.563 -0.183 11.739 1.00 96.50 96 ASP A CA 1
ATOM 777 C C . ASP A 1 96 ? 4.988 -1.557 11.352 1.00 96.50 96 ASP A C 1
ATOM 779 O O . ASP A 1 96 ? 5.744 -2.501 11.119 1.00 96.50 96 ASP A O 1
ATOM 783 N N . LYS A 1 97 ? 3.662 -1.677 11.241 1.00 97.69 97 LYS A N 1
ATOM 784 C CA . LYS A 1 97 ? 2.974 -2.958 11.036 1.00 97.69 97 LYS A CA 1
ATOM 785 C C . LYS A 1 97 ? 1.791 -2.866 10.083 1.00 97.69 97 LYS A C 1
ATOM 787 O O . LYS A 1 97 ? 1.200 -1.804 9.899 1.00 97.69 97 LYS A O 1
ATOM 792 N N . ILE A 1 98 ? 1.420 -4.015 9.535 1.00 98.19 98 ILE A N 1
ATOM 793 C CA . ILE A 1 98 ? 0.217 -4.213 8.735 1.00 98.19 98 ILE A CA 1
ATOM 794 C C . ILE A 1 98 ? -0.646 -5.259 9.438 1.00 98.19 98 ILE A C 1
ATOM 796 O O . ILE A 1 98 ? -0.178 -6.347 9.779 1.00 98.19 98 ILE A O 1
ATOM 800 N N . CYS A 1 99 ? -1.906 -4.916 9.670 1.00 97.44 99 CYS A N 1
ATOM 801 C CA . CYS A 1 99 ? -2.924 -5.795 10.228 1.00 97.44 99 CYS A CA 1
ATOM 802 C C . CYS A 1 99 ? -3.967 -6.077 9.155 1.00 97.44 99 CYS A C 1
ATOM 804 O O . CYS A 1 99 ? -4.386 -5.163 8.453 1.00 97.44 99 CYS A O 1
ATOM 806 N N . THR A 1 100 ? -4.405 -7.327 9.031 1.00 95.75 100 THR A N 1
ATOM 807 C CA . THR A 1 100 ? -5.457 -7.692 8.075 1.00 95.75 100 THR A CA 1
ATOM 808 C C . THR A 1 100 ? -6.543 -8.502 8.765 1.00 95.75 100 THR A C 1
ATOM 810 O O . THR A 1 100 ? -6.273 -9.125 9.788 1.00 95.75 100 THR A O 1
ATOM 813 N N . SER A 1 101 ? -7.749 -8.547 8.208 1.00 93.12 101 SER A N 1
ATOM 814 C CA . SER A 1 101 ? -8.801 -9.440 8.714 1.00 93.12 101 SER A CA 1
ATOM 815 C C . SER A 1 101 ? -8.476 -10.929 8.512 1.00 93.12 101 SER A C 1
ATOM 817 O O . SER A 1 101 ? -8.986 -11.765 9.250 1.00 93.12 101 SER A O 1
ATOM 819 N N . THR A 1 102 ? -7.611 -11.275 7.550 1.00 87.06 102 THR A N 1
ATOM 820 C CA . THR A 1 102 ? -7.282 -12.667 7.182 1.00 87.06 102 THR A CA 1
ATOM 821 C C . THR A 1 102 ? -5.996 -13.199 7.822 1.00 87.06 102 THR A C 1
ATOM 823 O O . THR A 1 102 ? -5.800 -14.410 7.913 1.00 87.06 102 THR A O 1
ATOM 826 N N . PHE A 1 103 ? -5.098 -12.320 8.274 1.00 88.88 103 PHE A N 1
ATOM 827 C CA . PHE A 1 103 ? -3.806 -12.674 8.867 1.00 88.88 103 PHE A CA 1
ATOM 828 C C . PHE A 1 103 ? -3.545 -11.909 10.161 1.00 88.88 103 PHE A C 1
ATOM 830 O O . PHE A 1 103 ? -3.969 -10.767 10.325 1.00 88.88 103 PHE A O 1
ATOM 837 N N . LYS A 1 104 ? -2.739 -12.504 11.050 1.00 92.94 104 LYS A N 1
ATOM 838 C CA . LYS A 1 104 ? -2.201 -11.798 12.220 1.00 92.94 104 LYS A CA 1
ATOM 839 C C . LYS A 1 104 ? -1.420 -10.557 11.784 1.00 92.94 104 LYS A C 1
ATOM 841 O O . LYS A 1 104 ? -0.734 -10.588 10.763 1.00 92.94 104 LYS A O 1
ATOM 846 N N . CYS A 1 105 ? -1.484 -9.506 12.601 1.00 96.81 105 CYS A N 1
ATOM 847 C CA . CYS A 1 105 ? -0.638 -8.332 12.426 1.00 96.81 105 CYS A CA 1
ATOM 848 C C . CYS A 1 105 ? 0.838 -8.734 12.366 1.00 96.81 105 CYS A C 1
ATOM 850 O O . CYS A 1 105 ? 1.299 -9.550 13.166 1.00 96.81 105 CYS A O 1
ATOM 852 N N . MET A 1 106 ? 1.572 -8.135 11.440 1.00 97.12 106 MET A N 1
ATOM 853 C CA . MET A 1 106 ? 2.989 -8.396 11.210 1.00 97.12 106 MET A CA 1
ATOM 854 C C . MET A 1 106 ? 3.695 -7.096 10.844 1.00 97.12 106 MET A C 1
ATOM 856 O O . MET A 1 106 ? 3.055 -6.155 10.373 1.00 97.12 106 MET A O 1
ATOM 860 N N . ASP A 1 107 ? 5.000 -7.019 11.086 1.00 97.88 107 ASP A N 1
ATOM 861 C CA . ASP A 1 107 ? 5.784 -5.877 10.623 1.00 97.88 107 ASP A CA 1
ATOM 862 C C . ASP A 1 107 ? 5.745 -5.782 9.088 1.00 97.88 107 ASP A C 1
ATOM 864 O O . ASP A 1 107 ? 5.480 -6.762 8.380 1.00 97.88 107 ASP A O 1
ATOM 868 N N . LYS A 1 108 ? 6.004 -4.583 8.565 1.00 97.38 108 LYS A N 1
ATOM 869 C CA . LYS A 1 108 ? 5.928 -4.306 7.124 1.00 97.38 108 LYS A CA 1
ATOM 870 C C . LYS A 1 108 ? 6.822 -5.224 6.276 1.00 97.38 108 LYS A C 1
ATOM 872 O O . LYS A 1 108 ? 6.409 -5.650 5.196 1.00 97.38 108 LYS A O 1
ATOM 877 N N . GLN A 1 109 ? 8.018 -5.574 6.756 1.00 95.94 109 GLN A N 1
ATOM 878 C CA . GLN A 1 109 ? 8.942 -6.422 5.999 1.00 95.94 109 GLN A CA 1
ATOM 879 C C . GLN A 1 109 ? 8.449 -7.872 5.947 1.00 95.94 109 GLN A C 1
ATOM 881 O O . GLN A 1 109 ? 8.455 -8.492 4.881 1.00 95.94 109 GLN A O 1
ATOM 886 N N . SER A 1 110 ? 7.973 -8.402 7.075 1.00 96.25 110 SER A N 1
ATOM 887 C CA . SER A 1 110 ? 7.364 -9.732 7.153 1.00 96.25 110 SER A CA 1
ATOM 888 C C . SER A 1 110 ? 6.112 -9.837 6.285 1.00 96.25 110 SER A C 1
ATOM 890 O O . SER A 1 110 ? 5.937 -10.839 5.586 1.00 96.25 110 SER A O 1
ATOM 892 N N . PHE A 1 111 ? 5.278 -8.792 6.263 1.00 95.88 111 PHE A N 1
ATOM 893 C CA . PHE A 1 111 ? 4.124 -8.723 5.367 1.00 95.88 111 PHE A CA 1
ATOM 894 C C . PHE A 1 111 ? 4.551 -8.813 3.902 1.00 95.88 111 PHE A C 1
ATOM 896 O O . PHE A 1 111 ? 4.032 -9.643 3.155 1.00 95.88 111 PHE A O 1
ATOM 903 N N . ASN A 1 112 ? 5.543 -8.019 3.495 1.00 93.38 112 ASN A N 1
ATOM 904 C CA . ASN A 1 112 ? 6.032 -8.033 2.121 1.00 93.38 112 ASN A CA 1
ATOM 905 C C . ASN A 1 112 ? 6.655 -9.366 1.727 1.00 93.38 112 ASN A C 1
ATOM 907 O O . ASN A 1 112 ? 6.411 -9.843 0.624 1.00 93.38 112 ASN A O 1
ATOM 911 N N . LYS A 1 113 ? 7.399 -10.009 2.630 1.00 92.75 113 LYS A N 1
ATOM 912 C CA . LYS A 1 113 ? 7.917 -11.360 2.402 1.00 92.75 113 LYS A CA 1
ATOM 913 C C . LYS A 1 113 ? 6.797 -12.367 2.133 1.00 92.75 113 LYS A C 1
ATOM 915 O O . LYS A 1 113 ? 6.987 -13.254 1.308 1.00 92.75 113 LYS A O 1
ATOM 920 N N . LYS A 1 114 ? 5.661 -12.232 2.823 1.00 92.31 114 LYS A N 1
ATOM 921 C CA . LYS A 1 114 ? 4.512 -13.130 2.677 1.00 92.31 114 LYS A CA 1
ATOM 922 C C . LYS A 1 114 ? 3.674 -12.843 1.425 1.00 92.31 114 LYS A C 1
ATOM 924 O O . LYS A 1 114 ? 3.275 -13.781 0.748 1.00 92.31 114 LYS A O 1
ATOM 929 N N . ILE A 1 115 ? 3.373 -11.575 1.146 1.00 91.44 115 ILE A N 1
ATOM 930 C CA . ILE A 1 115 ? 2.405 -11.174 0.109 1.00 91.44 115 ILE A CA 1
ATOM 931 C C . ILE A 1 115 ? 3.069 -10.822 -1.225 1.00 91.44 115 ILE A C 1
ATOM 933 O O . ILE A 1 115 ? 2.491 -11.076 -2.281 1.00 91.44 115 ILE A O 1
ATOM 937 N N . PHE A 1 116 ? 4.269 -10.243 -1.175 1.00 90.25 116 PHE A N 1
ATOM 938 C CA . PHE A 1 116 ? 5.035 -9.819 -2.342 1.00 90.25 116 PHE A CA 1
ATOM 939 C C . PHE A 1 116 ? 6.264 -10.713 -2.542 1.00 90.25 116 PHE A C 1
ATOM 941 O O . PHE A 1 116 ? 6.188 -11.789 -3.132 1.00 90.25 116 PHE A O 1
ATOM 948 N N . HIS A 1 117 ? 7.416 -10.250 -2.065 1.00 88.94 117 HIS A N 1
ATOM 949 C CA . HIS A 1 117 ? 8.679 -10.966 -2.015 1.00 88.94 117 HIS A CA 1
ATOM 950 C C . HIS A 1 117 ? 9.563 -10.316 -0.944 1.00 88.94 117 HIS A C 1
ATOM 952 O O . HIS A 1 117 ? 9.415 -9.135 -0.634 1.00 88.94 117 HIS A O 1
ATOM 958 N N . GLN A 1 118 ? 10.538 -11.051 -0.409 1.00 89.00 118 GLN A N 1
ATOM 959 C CA . GLN A 1 118 ? 11.392 -10.560 0.683 1.00 89.00 118 GLN A CA 1
ATOM 960 C C . GLN A 1 118 ? 12.215 -9.303 0.339 1.00 89.00 118 GLN A C 1
ATOM 962 O O . GLN A 1 118 ? 12.631 -8.592 1.245 1.00 89.00 118 GLN A O 1
ATOM 967 N N . ASN A 1 119 ? 12.440 -9.030 -0.951 1.00 88.00 119 ASN A N 1
ATOM 968 C CA . ASN A 1 119 ? 13.240 -7.892 -1.426 1.00 88.00 119 ASN A CA 1
ATOM 969 C C . ASN A 1 119 ? 12.419 -6.604 -1.619 1.00 88.00 119 ASN A C 1
ATOM 971 O O . ASN A 1 119 ? 12.963 -5.595 -2.059 1.00 88.00 119 ASN A O 1
ATOM 975 N N . TYR A 1 120 ? 11.113 -6.634 -1.351 1.00 92.69 120 TYR A N 1
ATOM 976 C CA . TYR A 1 120 ? 10.271 -5.449 -1.476 1.00 92.69 120 TYR A CA 1
ATOM 977 C C . TYR A 1 120 ? 10.519 -4.474 -0.311 1.00 92.69 120 TYR A C 1
ATOM 979 O O . TYR A 1 120 ? 10.514 -4.915 0.845 1.00 92.69 120 TYR A O 1
ATOM 987 N N . PRO A 1 121 ? 10.683 -3.162 -0.579 1.00 94.75 121 PRO A N 1
ATOM 988 C CA . PRO A 1 121 ? 10.760 -2.133 0.455 1.00 94.75 121 PRO A CA 1
ATOM 989 C C . PRO A 1 121 ? 9.530 -2.143 1.363 1.00 94.75 121 PRO A C 1
ATOM 991 O O . PRO A 1 121 ? 8.406 -2.266 0.873 1.00 94.75 121 PRO A O 1
ATOM 994 N N . ALA A 1 122 ? 9.733 -1.997 2.673 1.00 9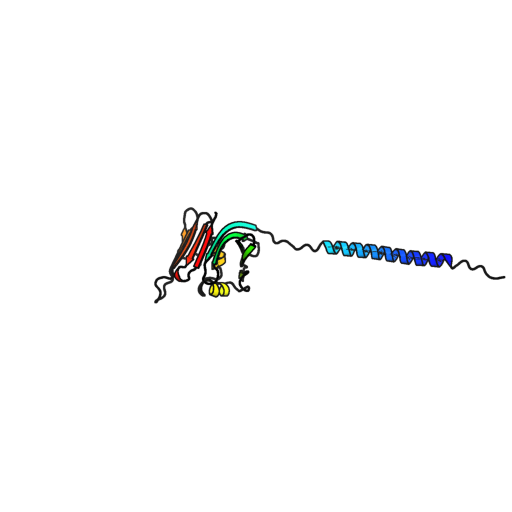6.44 122 ALA A N 1
ATOM 995 C CA . ALA A 1 122 ? 8.691 -2.084 3.702 1.00 96.44 122 ALA A CA 1
ATOM 996 C C . ALA A 1 122 ? 7.435 -1.234 3.405 1.00 96.44 122 ALA A C 1
ATOM 998 O O . ALA A 1 122 ? 6.312 -1.664 3.650 1.00 96.44 122 ALA A O 1
ATOM 999 N N . ASP A 1 123 ? 7.605 -0.050 2.831 1.00 96.31 123 ASP A N 1
ATOM 1000 C CA . ASP A 1 123 ? 6.552 0.916 2.515 1.00 96.31 123 ASP A CA 1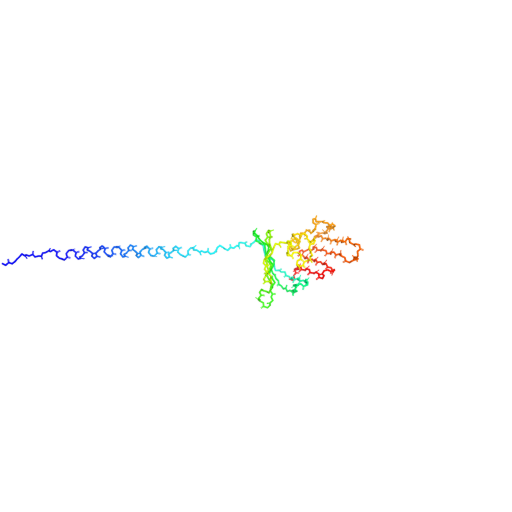
ATOM 1001 C C . ASP A 1 123 ? 5.818 0.651 1.186 1.00 96.31 123 ASP A C 1
ATOM 1003 O O . ASP A 1 123 ? 4.925 1.411 0.824 1.00 96.31 123 ASP A O 1
ATOM 1007 N N . THR A 1 124 ? 6.135 -0.429 0.458 1.00 96.38 124 THR A N 1
ATOM 1008 C CA . THR A 1 124 ? 5.585 -0.663 -0.892 1.00 96.38 124 THR A CA 1
ATOM 1009 C C . THR A 1 124 ? 4.055 -0.670 -0.930 1.00 96.38 124 THR A C 1
ATOM 1011 O O . THR A 1 124 ? 3.473 0.047 -1.739 1.00 96.38 124 THR A O 1
ATOM 1014 N N . LEU A 1 125 ? 3.389 -1.439 -0.059 1.00 97.44 125 LEU A N 1
ATOM 1015 C CA . LEU A 1 125 ? 1.921 -1.510 -0.049 1.00 97.44 125 LEU A CA 1
ATOM 1016 C C . LEU A 1 125 ? 1.285 -0.147 0.259 1.00 97.44 125 LEU A C 1
ATOM 1018 O O . LEU A 1 125 ? 0.312 0.247 -0.379 1.00 97.44 125 LEU A O 1
ATOM 1022 N N . GLU A 1 126 ? 1.854 0.565 1.231 1.00 97.75 126 GLU A N 1
ATOM 1023 C CA . GLU A 1 126 ? 1.407 1.897 1.632 1.00 97.75 126 GLU A CA 1
ATOM 1024 C C . GLU A 1 126 ? 1.532 2.883 0.470 1.00 97.75 126 GLU A C 1
ATOM 1026 O O . GLU A 1 126 ? 0.574 3.575 0.135 1.00 97.75 126 GLU A O 1
ATOM 1031 N N . ASN A 1 127 ? 2.685 2.895 -0.201 1.00 97.94 127 ASN A N 1
ATOM 1032 C CA . ASN A 1 127 ? 2.931 3.769 -1.340 1.00 97.94 127 ASN A CA 1
ATOM 1033 C C . ASN A 1 127 ? 2.005 3.459 -2.519 1.00 97.94 127 ASN A C 1
ATOM 1035 O O . ASN A 1 127 ? 1.540 4.399 -3.157 1.00 97.94 127 ASN A O 1
ATOM 1039 N N . ILE A 1 128 ? 1.680 2.184 -2.769 1.00 97.94 128 ILE A N 1
ATOM 1040 C CA . ILE A 1 128 ? 0.697 1.810 -3.795 1.00 97.94 128 ILE A CA 1
ATOM 1041 C C . ILE A 1 128 ? -0.661 2.444 -3.481 1.00 97.94 128 ILE A C 1
ATOM 1043 O O . ILE A 1 128 ? -1.205 3.135 -4.331 1.00 97.94 128 ILE A O 1
ATOM 1047 N N . PHE A 1 129 ? -1.205 2.274 -2.272 1.00 97.88 129 PHE A N 1
ATOM 1048 C CA . PHE A 1 129 ? -2.525 2.835 -1.940 1.00 97.88 129 PHE A CA 1
ATOM 1049 C C . PHE A 1 129 ? -2.537 4.362 -1.790 1.00 97.88 129 PHE A C 1
ATOM 1051 O O . PHE A 1 129 ? -3.585 4.978 -1.973 1.00 97.88 129 PHE A O 1
ATOM 1058 N N . LEU A 1 130 ? -1.390 4.979 -1.497 1.00 96.69 130 LEU A N 1
ATOM 1059 C CA . LEU A 1 130 ? -1.228 6.436 -1.459 1.00 96.69 130 LEU A CA 1
ATOM 1060 C C . LEU A 1 130 ? -0.858 7.047 -2.818 1.00 96.69 130 LEU A C 1
ATOM 1062 O O . LEU A 1 130 ? -0.562 8.241 -2.867 1.00 96.69 130 LEU A O 1
ATOM 1066 N N . ALA A 1 131 ? -0.833 6.255 -3.898 1.00 97.19 131 ALA A N 1
ATOM 1067 C CA . ALA A 1 131 ? -0.415 6.698 -5.228 1.00 97.19 131 ALA A CA 1
ATOM 1068 C C . ALA A 1 131 ? 0.971 7.383 -5.230 1.00 97.19 131 ALA A C 1
ATOM 1070 O O . ALA A 1 131 ? 1.217 8.342 -5.961 1.00 97.19 131 ALA A O 1
ATOM 1071 N N . LYS A 1 132 ? 1.889 6.909 -4.381 1.00 97.56 132 LYS A N 1
ATOM 1072 C CA . LYS A 1 132 ? 3.268 7.402 -4.270 1.00 97.56 132 LYS A CA 1
ATOM 1073 C C . LYS A 1 132 ? 4.224 6.522 -5.071 1.00 97.56 132 LYS A C 1
ATOM 1075 O O . LYS A 1 132 ? 3.935 5.337 -5.268 1.00 97.56 132 LYS A O 1
ATOM 1080 N N . PRO A 1 133 ? 5.378 7.062 -5.502 1.00 97.75 133 PRO A N 1
ATOM 1081 C CA . PRO A 1 133 ? 6.413 6.256 -6.128 1.00 97.75 133 PRO A CA 1
ATOM 1082 C C . PRO A 1 133 ? 6.899 5.135 -5.205 1.00 97.75 133 PRO A C 1
ATOM 1084 O O . PRO A 1 133 ? 7.044 5.321 -3.998 1.00 97.75 133 PRO A O 1
ATOM 1087 N N . ILE A 1 134 ? 7.195 3.981 -5.789 1.00 96.88 134 ILE A N 1
ATOM 1088 C CA . ILE A 1 134 ? 7.751 2.810 -5.098 1.00 96.88 134 ILE A CA 1
ATOM 1089 C C . ILE A 1 134 ? 9.251 2.678 -5.394 1.00 96.88 134 ILE A C 1
ATOM 1091 O O . ILE A 1 134 ? 9.761 3.309 -6.322 1.00 96.88 134 ILE A O 1
ATOM 1095 N N . PHE A 1 135 ? 9.975 1.869 -4.610 1.00 94.88 135 PHE A N 1
ATOM 1096 C CA . PHE A 1 135 ? 11.421 1.629 -4.791 1.00 94.88 135 PHE A CA 1
ATOM 1097 C C . PHE A 1 135 ? 12.240 2.927 -4.912 1.00 94.88 135 PHE A C 1
ATOM 1099 O O . PHE A 1 135 ? 13.051 3.093 -5.827 1.00 94.88 135 PHE A O 1
ATOM 1106 N N . GLY A 1 136 ? 11.965 3.887 -4.022 1.00 93.75 136 GLY A N 1
ATOM 1107 C CA . GLY A 1 136 ? 12.637 5.189 -4.005 1.00 93.75 136 GLY A CA 1
ATOM 1108 C C . GLY A 1 136 ? 12.446 6.027 -5.276 1.00 93.75 136 GLY A C 1
ATOM 1109 O O . GLY A 1 136 ? 13.249 6.914 -5.537 1.00 93.75 136 GLY A O 1
ATOM 1110 N N . GLY A 1 137 ? 11.416 5.746 -6.083 1.00 94.81 137 GLY A N 1
ATOM 1111 C CA . GLY A 1 137 ? 11.148 6.465 -7.333 1.00 94.81 137 GLY A CA 1
ATOM 1112 C C . GLY A 1 137 ? 11.994 6.012 -8.524 1.00 94.81 137 GLY A C 1
ATOM 1113 O O . GLY A 1 137 ? 12.126 6.751 -9.498 1.00 94.81 137 GLY A O 1
ATOM 1114 N N . THR A 1 138 ? 12.556 4.802 -8.470 1.00 92.88 138 THR A N 1
ATOM 1115 C CA . THR A 1 138 ? 13.340 4.231 -9.574 1.00 92.88 138 THR A CA 1
ATOM 1116 C C . THR A 1 138 ? 12.519 4.192 -10.870 1.00 92.88 138 THR A C 1
ATOM 1118 O O . THR A 1 138 ? 11.368 3.751 -10.863 1.00 92.88 138 THR A O 1
ATOM 1121 N N . ASN A 1 139 ? 13.125 4.637 -11.977 1.00 94.81 139 ASN A N 1
ATOM 1122 C CA . ASN A 1 139 ? 12.544 4.656 -13.327 1.00 94.81 139 ASN A CA 1
ATOM 1123 C C . ASN A 1 139 ? 11.177 5.352 -13.430 1.00 94.81 139 ASN A C 1
ATOM 1125 O O . ASN A 1 139 ? 10.319 4.934 -14.207 1.00 94.81 139 ASN A O 1
ATOM 1129 N N . ILE A 1 140 ? 10.965 6.414 -12.647 1.00 96.88 140 ILE A N 1
ATOM 1130 C CA . ILE A 1 140 ? 9.746 7.215 -12.738 1.00 96.88 140 ILE A CA 1
ATOM 1131 C C . ILE A 1 140 ? 9.718 8.056 -14.017 1.00 96.88 140 ILE A C 1
ATOM 1133 O O . ILE A 1 140 ? 10.634 8.825 -14.304 1.00 96.88 140 ILE A O 1
ATOM 1137 N N . THR A 1 141 ? 8.620 7.957 -14.757 1.00 97.88 141 THR A N 1
ATOM 1138 C CA . THR A 1 141 ? 8.297 8.839 -15.879 1.00 97.88 141 THR A CA 1
ATOM 1139 C C . THR A 1 141 ? 7.021 9.589 -15.541 1.00 97.88 141 THR A C 1
ATOM 1141 O O . THR A 1 141 ? 5.956 8.987 -15.403 1.00 97.88 141 THR A O 1
ATOM 1144 N N . LYS A 1 142 ? 7.122 10.909 -15.372 1.00 97.44 142 LYS A N 1
ATOM 1145 C CA . LYS A 1 142 ? 5.961 11.761 -15.086 1.00 97.44 142 LYS A CA 1
ATOM 1146 C C . LYS A 1 142 ? 5.071 11.872 -16.320 1.00 97.44 142 LYS A C 1
ATOM 1148 O O 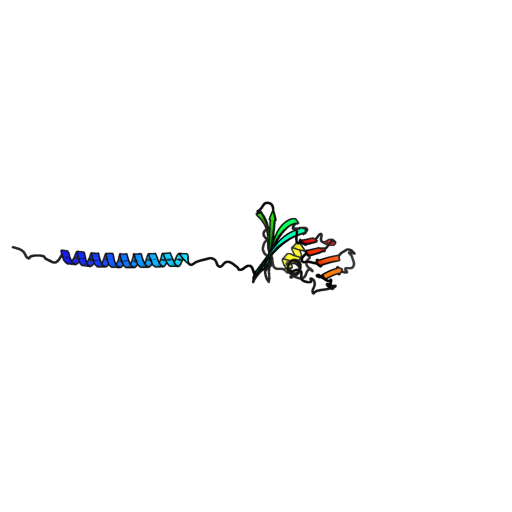. LYS A 1 142 ? 5.570 12.023 -17.433 1.00 97.44 142 LYS A O 1
ATOM 1153 N N . THR A 1 143 ? 3.764 11.847 -16.105 1.00 95.88 143 THR A N 1
ATOM 1154 C CA . THR A 1 143 ? 2.746 12.123 -17.124 1.00 95.88 143 THR A CA 1
ATOM 1155 C C . THR A 1 143 ? 2.019 13.422 -16.768 1.00 95.88 143 THR A C 1
ATOM 1157 O O . THR A 1 143 ? 2.350 14.090 -15.786 1.00 95.88 143 THR A O 1
ATOM 1160 N N . LYS A 1 144 ? 1.036 13.823 -17.579 1.00 95.38 144 LYS A N 1
ATOM 1161 C CA . LYS A 1 144 ? 0.226 15.029 -17.334 1.00 95.38 144 LYS A CA 1
ATOM 1162 C C . LYS A 1 144 ? -0.565 14.959 -16.016 1.00 95.38 144 LYS A C 1
ATOM 1164 O O . LYS A 1 144 ? -0.862 15.988 -15.421 1.00 95.38 144 LYS A O 1
ATOM 1169 N N . ASP A 1 145 ? -0.918 13.754 -15.603 1.00 94.75 145 ASP A N 1
ATOM 1170 C CA . ASP A 1 145 ? -1.943 13.421 -14.613 1.00 94.75 145 ASP A CA 1
ATOM 1171 C C . ASP A 1 145 ? -1.470 12.367 -13.594 1.00 94.75 145 ASP A C 1
ATOM 1173 O O . ASP A 1 145 ? -2.284 11.786 -12.875 1.00 94.75 145 ASP A O 1
ATOM 1177 N N . GLY A 1 146 ? -0.161 12.105 -13.538 1.00 96.81 146 GLY A N 1
ATOM 1178 C CA . GLY A 1 146 ? 0.431 11.115 -12.646 1.00 96.81 146 GLY A CA 1
ATOM 1179 C C . GLY A 1 146 ? 1.832 10.683 -13.077 1.00 96.81 146 GLY A C 1
ATOM 1180 O O . GLY A 1 146 ? 2.687 11.518 -13.398 1.00 96.81 146 GLY A O 1
ATOM 1181 N N . PHE A 1 147 ? 2.100 9.379 -13.026 1.00 98.12 147 PHE A N 1
ATOM 1182 C CA . PHE A 1 147 ? 3.397 8.815 -13.389 1.00 98.12 147 PHE A CA 1
ATOM 1183 C C . PHE A 1 147 ? 3.318 7.329 -13.744 1.00 98.12 147 PHE A C 1
ATOM 1185 O O . PHE A 1 147 ? 2.379 6.618 -13.395 1.00 98.12 147 PHE A O 1
ATOM 1192 N N . THR A 1 148 ? 4.373 6.852 -14.394 1.00 98.19 148 THR A N 1
ATOM 1193 C CA . THR A 1 148 ? 4.634 5.429 -14.613 1.00 98.19 148 THR A CA 1
ATOM 1194 C C . THR A 1 148 ? 5.991 5.047 -14.028 1.00 98.19 148 THR A C 1
ATOM 1196 O O . THR A 1 148 ? 6.893 5.882 -13.952 1.00 98.19 148 THR A O 1
ATOM 1199 N N . GLN A 1 149 ? 6.138 3.801 -13.58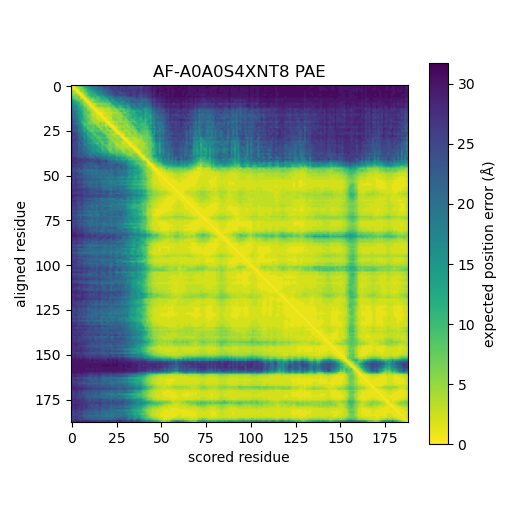8 1.00 97.38 149 GLN A N 1
ATOM 1200 C CA . GLN A 1 149 ? 7.405 3.193 -13.198 1.00 97.38 149 GLN A CA 1
ATOM 1201 C C . GLN A 1 149 ? 7.512 1.806 -13.819 1.00 97.38 149 GLN A C 1
ATOM 1203 O O . GLN A 1 149 ? 6.593 0.993 -13.721 1.00 97.38 149 GLN A O 1
ATOM 1208 N N . GLU A 1 150 ? 8.667 1.538 -14.417 1.00 95.12 150 GLU A N 1
ATOM 1209 C CA . GLU A 1 150 ? 9.021 0.233 -14.965 1.00 95.12 150 GLU A CA 1
ATOM 1210 C C . GLU A 1 150 ? 10.296 -0.256 -14.286 1.00 95.12 150 GLU A C 1
ATOM 1212 O O . GLU A 1 150 ? 11.384 0.289 -14.491 1.00 95.12 150 GLU A O 1
ATOM 1217 N N . ILE A 1 151 ? 10.163 -1.267 -13.430 1.00 91.00 151 ILE A N 1
ATOM 1218 C CA . ILE A 1 151 ? 11.266 -1.783 -12.615 1.00 91.00 151 ILE A CA 1
ATOM 1219 C C . ILE A 1 151 ? 11.593 -3.182 -13.107 1.00 91.00 151 ILE A C 1
ATOM 1221 O O . ILE A 1 151 ? 10.769 -4.092 -13.026 1.00 91.00 151 ILE A O 1
ATOM 1225 N N . ILE A 1 152 ? 12.806 -3.340 -13.627 1.00 86.38 152 ILE A N 1
ATOM 1226 C CA . ILE A 1 152 ? 13.321 -4.606 -14.137 1.00 86.38 152 ILE A CA 1
ATOM 1227 C C . ILE A 1 152 ? 14.392 -5.083 -13.165 1.00 86.38 152 ILE A C 1
ATOM 1229 O O . ILE A 1 152 ? 15.400 -4.405 -12.967 1.00 86.38 152 ILE A O 1
ATOM 1233 N N . PHE A 1 153 ? 14.190 -6.254 -12.569 1.00 77.62 153 PHE A N 1
ATOM 1234 C CA . PHE A 1 153 ? 15.219 -6.890 -11.754 1.00 77.62 153 PHE A CA 1
ATOM 1235 C C . PHE A 1 153 ? 16.065 -7.795 -12.643 1.00 77.62 153 PHE A C 1
ATOM 1237 O O . PHE A 1 153 ? 15.587 -8.818 -13.134 1.00 77.62 153 PHE A O 1
ATOM 1244 N N . SER A 1 154 ? 17.333 -7.444 -12.836 1.00 64.81 154 SER A N 1
ATOM 1245 C CA . SER A 1 154 ? 18.301 -8.348 -13.443 1.00 64.81 154 SER A CA 1
ATOM 1246 C C . SER A 1 154 ? 18.756 -9.368 -12.396 1.00 64.81 154 SER A C 1
ATOM 1248 O O . SER A 1 154 ? 19.465 -9.048 -11.446 1.00 64.81 154 SER A O 1
ATOM 1250 N N . ASN A 1 155 ? 18.359 -10.628 -12.557 1.00 58.16 155 ASN A N 1
ATOM 1251 C CA . ASN A 1 155 ? 19.144 -11.735 -12.024 1.00 58.16 155 ASN A CA 1
ATOM 1252 C C . ASN A 1 155 ? 19.450 -12.723 -13.153 1.00 58.16 155 ASN A C 1
ATOM 1254 O O . ASN A 1 155 ? 18.758 -12.776 -14.168 1.00 58.16 155 ASN A O 1
ATOM 1258 N N . THR A 1 156 ? 20.531 -13.472 -12.986 1.00 47.06 156 THR A N 1
ATOM 1259 C CA . THR A 1 156 ? 21.184 -14.283 -14.020 1.00 47.06 156 THR A CA 1
ATOM 1260 C C . THR A 1 156 ? 20.373 -15.484 -14.524 1.00 47.06 156 THR A C 1
ATOM 1262 O O . THR A 1 156 ? 20.885 -16.225 -15.355 1.00 47.06 156 THR A O 1
ATOM 1265 N N . TYR A 1 157 ? 19.122 -15.681 -14.078 1.00 51.50 157 TYR A N 1
ATOM 1266 C CA . TYR A 1 157 ? 18.348 -16.891 -14.388 1.00 51.50 157 TYR A CA 1
ATOM 1267 C C . TYR A 1 157 ? 16.860 -16.690 -14.726 1.00 51.50 157 TYR A C 1
ATOM 1269 O O . TYR A 1 157 ? 16.213 -17.660 -15.110 1.00 51.50 157 TYR A O 1
ATOM 1277 N N . THR A 1 158 ? 16.295 -15.476 -14.667 1.00 45.72 158 THR A N 1
ATOM 1278 C CA . THR A 1 158 ? 14.865 -15.276 -14.997 1.00 45.72 158 THR A CA 1
ATOM 1279 C C . THR A 1 158 ? 14.598 -13.974 -15.756 1.00 45.72 158 THR A C 1
ATOM 1281 O O . THR A 1 158 ? 14.698 -12.886 -15.200 1.00 45.72 158 THR A O 1
ATOM 1284 N N . MET A 1 159 ? 14.195 -14.092 -17.029 1.00 49.47 159 MET A N 1
ATOM 1285 C CA . MET A 1 159 ? 13.933 -12.980 -17.964 1.00 49.47 159 MET A CA 1
ATOM 1286 C C . MET A 1 159 ? 12.623 -12.192 -17.719 1.00 49.47 159 MET A C 1
ATOM 1288 O O . MET A 1 159 ? 12.306 -11.306 -18.507 1.00 49.47 159 MET A O 1
ATOM 1292 N N . HIS A 1 160 ? 11.851 -12.464 -16.658 1.00 53.16 160 HIS A N 1
ATOM 1293 C CA . HIS A 1 160 ? 10.477 -11.933 -16.522 1.00 53.16 160 HIS A CA 1
ATOM 1294 C C . HIS A 1 160 ? 10.186 -11.153 -15.234 1.00 53.16 160 HIS A C 1
ATOM 1296 O O . HIS A 1 160 ? 9.027 -10.899 -14.902 1.00 53.16 160 HIS A O 1
ATOM 1302 N N . ASN A 1 161 ? 11.204 -10.718 -14.493 1.00 79.19 161 ASN A N 1
ATOM 1303 C CA . ASN A 1 161 ? 10.985 -9.982 -13.250 1.00 79.19 161 ASN A CA 1
ATOM 1304 C C . ASN A 1 161 ? 10.774 -8.476 -13.508 1.00 79.19 161 ASN A C 1
ATOM 1306 O O . ASN A 1 161 ? 11.661 -7.658 -13.258 1.00 79.19 161 ASN A O 1
ATOM 1310 N N . ARG A 1 162 ? 9.607 -8.130 -14.066 1.00 88.00 162 ARG A N 1
ATOM 1311 C CA . ARG A 1 162 ? 9.191 -6.756 -14.378 1.00 88.00 162 ARG A CA 1
ATOM 1312 C C . ARG A 1 162 ? 8.006 -6.340 -13.509 1.00 88.00 162 ARG A C 1
ATOM 1314 O O . ARG A 1 162 ? 7.002 -7.049 -13.443 1.00 88.00 162 ARG A O 1
ATOM 1321 N N . ILE A 1 163 ? 8.127 -5.181 -12.871 1.00 93.31 163 ILE A N 1
ATOM 1322 C CA . ILE A 1 163 ? 7.017 -4.464 -12.242 1.00 93.31 163 ILE A CA 1
ATOM 1323 C C . ILE A 1 163 ? 6.633 -3.313 -13.163 1.00 93.31 163 ILE A C 1
ATOM 1325 O O . ILE A 1 163 ? 7.485 -2.482 -13.477 1.00 93.31 163 ILE A O 1
ATOM 1329 N N . SER A 1 164 ? 5.353 -3.251 -13.522 1.00 96.69 164 SER A N 1
ATOM 1330 C CA . SER A 1 164 ? 4.743 -2.092 -14.168 1.00 96.69 164 SER A CA 1
ATOM 1331 C C . SER A 1 164 ? 3.806 -1.415 -13.176 1.00 96.69 164 SER A C 1
ATOM 1333 O O . SER A 1 164 ? 2.937 -2.061 -12.581 1.00 96.69 164 SER A O 1
ATOM 1335 N N . TYR A 1 165 ? 4.001 -0.120 -12.962 1.00 98.06 165 TYR A N 1
ATOM 1336 C CA . TYR A 1 165 ? 3.215 0.666 -12.022 1.00 98.06 165 TYR A CA 1
ATOM 1337 C C . TYR A 1 165 ? 2.786 1.976 -12.670 1.00 98.06 165 TYR A C 1
ATOM 1339 O O . TYR A 1 165 ? 3.620 2.736 -13.147 1.00 98.06 165 TYR A O 1
ATOM 1347 N N . THR A 1 166 ? 1.482 2.223 -12.714 1.00 98.44 166 THR A N 1
ATOM 1348 C CA . THR A 1 166 ? 0.878 3.405 -13.331 1.00 98.44 166 THR A CA 1
ATOM 1349 C C . THR A 1 166 ? -0.057 4.077 -12.342 1.00 98.44 166 THR A C 1
ATOM 1351 O O . THR A 1 166 ? -0.896 3.418 -11.727 1.00 98.44 166 THR A O 1
ATOM 1354 N N . VAL A 1 167 ? 0.073 5.394 -12.238 1.00 98.25 167 VAL A N 1
ATOM 1355 C CA . VAL A 1 167 ? -0.848 6.289 -11.543 1.00 98.25 167 VAL A CA 1
ATOM 1356 C C . VAL A 1 167 ? -1.322 7.329 -12.555 1.00 98.25 167 VAL A C 1
ATOM 1358 O O . VAL A 1 167 ? -0.491 7.988 -13.177 1.00 98.25 167 VAL A O 1
ATOM 1361 N N . SER A 1 168 ? -2.633 7.470 -12.741 1.00 97.38 168 SER A N 1
ATOM 1362 C CA . SER A 1 168 ? -3.243 8.430 -13.676 1.00 97.38 168 SER A CA 1
ATOM 1363 C C . SER A 1 168 ? -4.661 8.756 -13.215 1.00 97.38 168 SER A C 1
ATOM 1365 O O . SER A 1 168 ? -5.439 7.842 -12.977 1.00 97.38 168 SER A O 1
ATOM 1367 N N . ASN A 1 169 ? -5.009 10.038 -13.072 1.00 93.19 169 ASN A N 1
ATOM 1368 C CA . ASN A 1 169 ? -6.361 10.487 -12.679 1.00 93.19 169 ASN A CA 1
ATOM 1369 C C . ASN A 1 169 ? -6.934 9.771 -11.431 1.00 93.19 169 ASN A C 1
ATOM 1371 O O . ASN A 1 169 ? -8.091 9.353 -11.424 1.00 93.19 169 ASN A O 1
ATOM 1375 N N . ASP A 1 170 ? -6.117 9.608 -10.383 1.00 90.44 170 ASP A N 1
ATOM 1376 C CA . ASP A 1 170 ? -6.425 8.854 -9.150 1.00 90.44 170 ASP A CA 1
ATOM 1377 C C . ASP A 1 170 ? -6.701 7.346 -9.325 1.00 90.44 170 ASP A C 1
ATOM 1379 O O . ASP A 1 170 ? -7.076 6.675 -8.351 1.00 90.44 170 ASP A O 1
ATOM 1383 N N . ASP A 1 171 ? -6.510 6.810 -10.531 1.00 97.00 171 ASP A N 1
ATOM 1384 C CA . ASP A 1 171 ? -6.447 5.380 -10.789 1.00 97.00 171 ASP A CA 1
ATOM 1385 C C . ASP A 1 171 ? -5.019 4.878 -10.569 1.00 97.00 171 ASP A C 1
ATOM 1387 O O . ASP A 1 171 ? -4.029 5.521 -10.929 1.00 97.00 171 ASP A O 1
ATOM 1391 N N . ILE A 1 172 ? -4.926 3.692 -9.982 1.00 98.50 172 ILE A N 1
ATOM 1392 C CA . ILE A 1 172 ? -3.677 3.035 -9.618 1.00 98.50 172 ILE A CA 1
ATOM 1393 C C . ILE A 1 172 ? -3.696 1.644 -10.230 1.00 98.50 172 ILE A C 1
ATOM 1395 O O . ILE A 1 172 ? -4.643 0.885 -10.016 1.00 98.50 172 ILE A O 1
ATOM 1399 N N . ILE A 1 173 ? -2.649 1.293 -10.971 1.00 98.31 173 ILE A N 1
ATOM 1400 C CA . ILE A 1 173 ? -2.441 -0.048 -11.516 1.00 98.31 173 ILE A CA 1
ATOM 1401 C C . ILE A 1 173 ? -1.015 -0.469 -11.196 1.00 98.31 173 ILE A C 1
ATOM 1403 O O . ILE A 1 173 ? -0.062 0.052 -11.766 1.00 98.31 173 ILE A O 1
ATOM 1407 N N . PHE A 1 174 ? -0.874 -1.436 -10.299 1.00 98.25 174 PHE A N 1
ATOM 1408 C CA . PHE A 1 174 ? 0.382 -2.100 -9.982 1.00 98.25 174 PHE A CA 1
ATOM 1409 C C . PHE A 1 174 ? 0.311 -3.548 -10.461 1.00 98.25 174 PHE A C 1
ATOM 1411 O O . PHE A 1 174 ? -0.595 -4.284 -10.070 1.00 98.25 174 PHE A O 1
ATOM 1418 N N . ASN A 1 175 ? 1.267 -3.966 -11.284 1.00 97.06 175 ASN A N 1
ATOM 1419 C CA . ASN A 1 175 ? 1.347 -5.321 -11.810 1.00 97.06 175 ASN A CA 1
ATOM 1420 C C . ASN A 1 175 ? 2.773 -5.865 -11.686 1.00 97.06 175 ASN A C 1
ATOM 1422 O O . ASN A 1 175 ? 3.725 -5.259 -12.178 1.00 97.06 175 ASN A O 1
ATOM 1426 N N . HIS A 1 176 ? 2.906 -7.040 -11.078 1.00 93.12 176 HIS A N 1
ATOM 1427 C CA . HIS A 1 176 ? 4.133 -7.828 -11.053 1.00 93.12 176 HIS A CA 1
ATOM 1428 C C . HIS A 1 176 ? 3.825 -9.238 -11.557 1.00 93.12 176 HIS A C 1
ATOM 1430 O O . HIS A 1 176 ? 3.327 -10.091 -10.818 1.00 93.12 176 HIS A O 1
ATOM 1436 N N . GLU A 1 177 ? 4.120 -9.472 -12.835 1.00 84.06 177 GLU A N 1
ATOM 1437 C CA . GLU A 1 177 ? 3.685 -10.672 -13.559 1.00 84.06 177 GLU A CA 1
ATOM 1438 C C . GLU A 1 177 ? 4.279 -11.956 -12.975 1.00 84.06 177 GLU A C 1
ATOM 1440 O O . GLU A 1 177 ? 3.542 -12.898 -12.689 1.00 84.06 177 GLU A O 1
ATOM 1445 N N . THR A 1 178 ? 5.591 -11.972 -12.710 1.00 84.94 178 THR A N 1
ATOM 1446 C CA . THR A 1 178 ? 6.287 -13.164 -12.187 1.00 84.94 178 THR A CA 1
ATOM 1447 C C . THR A 1 178 ? 5.736 -13.624 -10.837 1.00 84.94 178 THR A C 1
ATOM 1449 O O . THR A 1 178 ? 5.648 -14.824 -10.587 1.00 84.94 178 THR A O 1
ATOM 1452 N N . ASN A 1 179 ? 5.306 -12.695 -9.980 1.00 84.44 179 ASN A N 1
ATOM 1453 C CA . ASN A 1 179 ? 4.767 -13.036 -8.663 1.00 84.44 179 ASN A CA 1
ATOM 1454 C C . ASN A 1 179 ? 3.234 -13.178 -8.662 1.00 84.44 179 ASN A C 1
ATOM 1456 O O . ASN A 1 179 ? 2.648 -13.410 -7.605 1.00 84.44 179 ASN A O 1
ATOM 1460 N N . ASN A 1 180 ? 2.576 -13.071 -9.824 1.00 90.44 180 ASN A N 1
ATOM 1461 C CA . ASN A 1 180 ? 1.117 -13.074 -9.961 1.00 90.44 180 ASN A CA 1
ATOM 1462 C C . ASN A 1 180 ? 0.422 -12.017 -9.085 1.00 90.44 180 ASN A C 1
ATOM 1464 O O . ASN A 1 180 ? -0.633 -12.287 -8.501 1.00 90.44 180 ASN A O 1
ATOM 1468 N N . ILE A 1 181 ? 1.013 -10.820 -8.998 1.00 94.81 181 ILE A N 1
ATOM 1469 C CA . ILE A 1 181 ? 0.497 -9.728 -8.171 1.00 94.81 181 ILE A CA 1
ATOM 1470 C C . ILE A 1 181 ? -0.117 -8.657 -9.056 1.00 94.81 181 ILE A C 1
ATOM 1472 O O . ILE A 1 181 ? 0.554 -8.086 -9.908 1.00 94.81 181 ILE A O 1
ATOM 1476 N N . LEU A 1 182 ? -1.383 -8.351 -8.808 1.00 97.56 182 LEU A N 1
ATOM 1477 C CA . LEU A 1 182 ? -2.094 -7.250 -9.432 1.00 97.56 182 LEU A CA 1
ATOM 1478 C C . LEU A 1 182 ? -2.864 -6.489 -8.359 1.00 97.56 182 LEU A C 1
ATOM 1480 O O . LEU A 1 182 ? -3.705 -7.067 -7.669 1.00 97.56 182 LEU A O 1
ATOM 1484 N N . ILE A 1 183 ? -2.603 -5.190 -8.255 1.00 98.25 183 ILE A N 1
ATOM 1485 C CA . ILE A 1 183 ? -3.375 -4.270 -7.427 1.00 98.25 183 ILE A CA 1
ATOM 1486 C C . ILE A 1 183 ? -3.939 -3.180 -8.337 1.00 98.25 183 ILE A C 1
ATOM 1488 O O . ILE A 1 183 ? -3.186 -2.521 -9.053 1.00 98.25 183 ILE A O 1
ATOM 1492 N N . LYS A 1 184 ? -5.262 -3.004 -8.328 1.00 98.44 184 LYS A N 1
ATOM 1493 C CA . LYS A 1 184 ? -5.942 -1.890 -8.999 1.00 98.44 184 LYS A CA 1
ATOM 1494 C C . LYS A 1 184 ? -6.784 -1.118 -7.997 1.00 98.44 184 LYS A C 1
ATOM 1496 O O . LYS A 1 184 ? -7.478 -1.737 -7.196 1.00 98.44 184 LYS A O 1
ATOM 1501 N N . VAL A 1 185 ? -6.755 0.205 -8.075 1.00 98.25 185 VAL A N 1
ATOM 1502 C CA . VAL A 1 185 ? -7.621 1.101 -7.297 1.00 98.25 185 VAL A CA 1
ATOM 1503 C C . VAL A 1 185 ? -8.181 2.118 -8.273 1.00 98.25 185 VAL A C 1
ATOM 1505 O O . VAL A 1 185 ? -7.400 2.863 -8.853 1.00 98.25 185 VAL A O 1
ATOM 1508 N N . GLN A 1 186 ? -9.493 2.114 -8.505 1.00 97.50 186 GLN A N 1
ATOM 1509 C CA . GLN A 1 186 ? -10.094 2.903 -9.584 1.00 97.50 186 GLN A CA 1
ATOM 1510 C C . GLN A 1 186 ? -11.316 3.697 -9.129 1.00 97.50 186 GLN A C 1
ATOM 1512 O O . GLN A 1 186 ? -12.074 3.240 -8.268 1.00 97.50 186 GLN A O 1
ATOM 1517 N N . ASN A 1 187 ? -11.522 4.863 -9.738 1.00 91.69 187 ASN A N 1
ATOM 1518 C CA . ASN A 1 187 ? -12.801 5.569 -9.694 1.00 91.69 187 ASN A CA 1
ATOM 1519 C C . ASN A 1 187 ? -13.775 4.864 -10.658 1.00 91.69 187 ASN A C 1
ATOM 1521 O O . ASN A 1 187 ? -13.556 4.885 -11.868 1.00 91.69 187 ASN A O 1
ATOM 1525 N N . ARG A 1 188 ? -14.813 4.199 -10.142 1.00 76.81 188 ARG A N 1
ATOM 1526 C CA . ARG A 1 188 ? -15.893 3.602 -10.947 1.00 76.81 188 ARG A CA 1
ATOM 1527 C C . ARG A 1 188 ? -17.219 4.282 -10.669 1.00 76.81 188 ARG A C 1
ATOM 1529 O O . ARG A 1 188 ? -17.398 4.727 -9.515 1.00 76.81 188 ARG A O 1
#

Organism: NCBI:txid497650

Radius of gyration: 32.42 Å; Cα contacts (8 Å, |Δi|>4): 315; chains: 1; bounding box: 67×32×111 Å

Secondary structure (DSSP, 8-state):
-------HHHHHHHHHHHHHHHHHHHHHHHHHHHHHHTT-PPPPPPEEEEEEEEEEEE-SS-EEEEEEEEEEESSEEEEEEEETTEEEEEEEEESSEEEESSS--EEHHHHHHHHS-TTS-TTHHHHHHTTPPSGGGTTEEE-SSEEEEEEE---TT-TT-EEEEEEETTEEEEEETTTTEEEEEE--

Nearest PDB structures (foldseek):
  5yqr-assembly1_A  TM=4.206E-01  e=5.199E-01  Tequatrovirus T4
  4d0n-assembly1_B  TM=3.690E-01  e=2.765E-01  Homo sapiens
  5a3f-assembly1_A  TM=2.812E-01  e=7.919E-01  Homo sapiens
  5a3f-assembly1_C  TM=3.502E-01  e=1.413E+00  Homo sapiens
  7z3o-assembly1_SX  TM=2.085E-01  e=4.739E+00  Thermochaetoides thermophila DSM 1495

Mean predicted aligned error: 11.27 Å

Foldseek 3Di:
DDDDDPDDPVVVVVVVVVVVVVVVVVVVVVVVVVVVVVPPDDDDFDWPDKDWWQKAWWFPVDGDTAIWMFIDTPFWTWIFGDDPRDGPKIWTGGPFWIDMPVDHIDGLQVVCCVGPNNPFDSCQVVCQSVLHAGPVN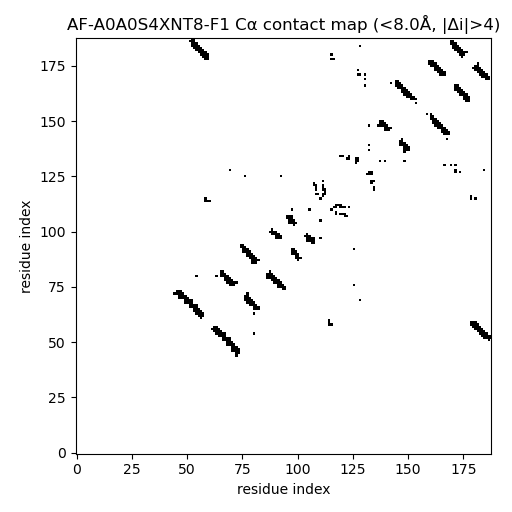AQWDADPFHIWHWDDDDDPPDPQQIWIWDDGPNWTWTDGPVRRTIIIIHDD